Protein AF-A0AAE0GGN9-F1 (afdb_monomer_lite)

pLDDT: mean 76.8, std 18.9, range [31.5, 98.0]

Foldseek 3Di:
DQDVLLCVLQVVPDDPDDDDQVLRDDLVRLQVQFALNPDDPVSLVVQLVSQVVDDPVSFVRSCVSLLVSCQSSQQDQAPPDGSNSSSVSSVVCVVVPHDPRPQPQDDDDNDDPDDDRHGWDAAPQPPHRGTDDSVCRVPFFDADPLARPHGHNDPVSVVNSCVPPVVVVSVVRNVVVVVVVVVVVVVVVVVVVVPPPPPPPPPPDDDDDDDDDDDDDDDDDDDPPPPPDD

Secondary structure (DSSP, 8-state):
---HHHHHHHSTTS-S-S---TTTS-HHHHHTSPGGGG--HHHHHHHHHHHTTS-HHHHHHHHHHHHHHHHHTT---TT--SHHHHHHHHHHHHHTTS-----TT----S---S----SPPBP-STT---B--GGGTT-PPEEPSS-TT-EESSHHHHHHHIIIIIHHHHHHHHHHHHHHHHHHHHHHHHHHHTT-------------------PPPPPP---GGGGS--

Structure (mmCIF, N/CA/C/O backbone):
data_AF-A0AAE0GGN9-F1
#
_entry.id   AF-A0AAE0GGN9-F1
#
loop_
_atom_site.group_PDB
_atom_site.id
_atom_site.type_symbol
_atom_site.label_atom_id
_atom_site.label_alt_id
_atom_site.label_comp_id
_atom_site.label_asym_id
_atom_site.label_entity_id
_atom_site.label_seq_id
_atom_site.pdbx_PDB_ins_code
_atom_site.Cartn_x
_atom_site.Cartn_y
_atom_site.Cartn_z
_atom_site.occupancy
_atom_site.B_iso_or_equiv
_atom_site.auth_seq_id
_atom_site.auth_comp_id
_atom_site.auth_asym_id
_atom_site.auth_atom_id
_atom_site.pdbx_PDB_model_num
ATOM 1 N N . MET A 1 1 ? -15.990 18.099 11.197 1.00 55.03 1 MET A N 1
ATOM 2 C CA . MET A 1 1 ? -14.526 18.319 11.233 1.00 55.03 1 MET A CA 1
ATOM 3 C C . MET A 1 1 ? -13.872 16.972 11.000 1.00 55.03 1 MET A C 1
ATOM 5 O O . MET A 1 1 ? -14.388 16.001 11.531 1.00 55.03 1 MET A O 1
ATOM 9 N N . ILE A 1 2 ? -12.834 16.888 10.162 1.00 64.00 2 ILE A N 1
ATOM 10 C CA . ILE A 1 2 ? -12.078 15.635 10.024 1.00 64.00 2 ILE A CA 1
ATOM 11 C C . ILE A 1 2 ? -11.264 15.487 11.307 1.00 64.00 2 ILE A C 1
ATOM 13 O O . ILE A 1 2 ? -10.591 16.439 11.698 1.00 64.00 2 ILE A O 1
ATOM 17 N N . ASP A 1 3 ? -11.394 14.340 11.964 1.00 75.06 3 ASP A N 1
ATOM 18 C CA . ASP A 1 3 ? -10.674 14.013 13.190 1.00 75.06 3 ASP A CA 1
ATOM 19 C C . ASP A 1 3 ? -9.156 14.170 12.983 1.00 75.06 3 ASP A C 1
ATOM 21 O O . ASP A 1 3 ? -8.617 13.778 11.941 1.00 75.06 3 ASP A O 1
ATOM 25 N N . GLU A 1 4 ? -8.463 14.780 13.945 1.00 75.25 4 GLU A N 1
ATOM 26 C CA . GLU A 1 4 ? -7.021 15.023 13.868 1.00 75.25 4 GLU A CA 1
ATOM 27 C C . GLU A 1 4 ? -6.230 13.713 13.725 1.00 75.25 4 GLU A C 1
ATOM 29 O O . GLU A 1 4 ? -5.221 13.671 13.021 1.00 75.25 4 GLU A O 1
ATOM 34 N N . THR A 1 5 ? -6.731 12.612 14.281 1.00 70.31 5 THR A N 1
ATOM 35 C CA . THR A 1 5 ? -6.153 11.271 14.154 1.00 70.31 5 THR A CA 1
ATOM 36 C C . THR A 1 5 ? -6.307 10.725 12.734 1.00 70.31 5 THR A C 1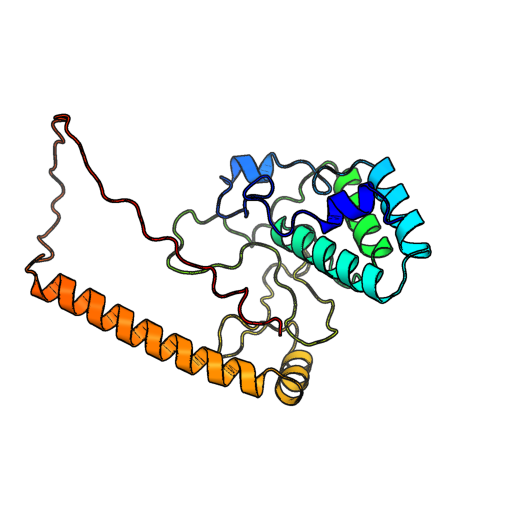
ATOM 38 O O . THR A 1 5 ? -5.351 10.200 12.159 1.00 70.31 5 THR A O 1
ATOM 41 N N . LEU A 1 6 ? -7.456 10.938 12.085 1.00 72.19 6 LEU A N 1
ATOM 42 C CA . LEU A 1 6 ? -7.620 10.606 10.663 1.00 72.19 6 LEU A CA 1
ATOM 43 C C . LEU A 1 6 ? -6.727 11.467 9.770 1.00 72.19 6 LEU A C 1
ATOM 45 O O . LEU A 1 6 ? -6.206 10.990 8.763 1.00 72.19 6 LEU A O 1
ATOM 49 N N . LEU A 1 7 ? -6.520 12.726 10.148 1.00 68.50 7 LEU A N 1
ATOM 50 C CA . LEU A 1 7 ? -5.582 13.622 9.484 1.00 68.50 7 LEU A CA 1
ATOM 51 C C . LEU A 1 7 ? -4.135 13.157 9.678 1.00 68.50 7 LEU A C 1
ATOM 53 O O . LEU A 1 7 ? -3.390 13.216 8.713 1.00 68.50 7 LEU A O 1
ATOM 57 N N . LYS A 1 8 ? -3.734 12.626 10.839 1.00 71.38 8 LYS A N 1
ATOM 58 C CA . LYS A 1 8 ? -2.410 11.994 11.020 1.00 71.38 8 LYS A CA 1
ATOM 59 C C . LYS A 1 8 ? -2.225 10.785 10.099 1.00 71.38 8 LYS A C 1
ATOM 61 O O . LYS A 1 8 ? -1.154 10.596 9.531 1.00 71.38 8 LYS A O 1
ATOM 66 N N . VAL A 1 9 ? -3.281 9.996 9.893 1.00 70.12 9 VAL A N 1
ATOM 67 C CA . VAL A 1 9 ? -3.257 8.858 8.961 1.00 70.12 9 VAL A CA 1
ATOM 68 C C . VAL A 1 9 ? -3.214 9.315 7.494 1.00 70.12 9 VAL A C 1
ATOM 70 O O . VAL A 1 9 ? -2.545 8.675 6.684 1.00 70.12 9 VAL A O 1
ATOM 73 N N . ALA A 1 10 ? -3.902 10.410 7.151 1.00 64.62 10 ALA A N 1
ATOM 74 C CA . ALA A 1 10 ? -4.105 10.858 5.770 1.00 64.62 10 ALA A CA 1
ATOM 75 C C . ALA A 1 10 ? -3.131 11.946 5.267 1.00 64.62 10 ALA A C 1
ATOM 77 O O . ALA A 1 10 ? -2.886 12.009 4.069 1.00 64.62 10 ALA A O 1
ATOM 78 N N . LYS A 1 11 ? -2.589 12.818 6.130 1.00 63.25 11 LYS A N 1
ATOM 79 C CA . LYS A 1 11 ? -1.807 14.016 5.741 1.00 63.25 11 LYS A CA 1
ATOM 80 C C . LYS A 1 11 ? -0.316 13.788 5.520 1.00 63.25 11 LYS A C 1
ATOM 82 O O . LYS A 1 11 ? 0.351 14.711 5.062 1.00 63.25 11 LYS A O 1
ATOM 87 N N . GLU A 1 12 ? 0.219 12.595 5.753 1.00 56.53 12 GLU A N 1
ATOM 88 C CA . GLU A 1 12 ? 1.607 12.278 5.370 1.00 56.53 12 GLU A CA 1
ATOM 89 C C . GLU A 1 12 ? 1.802 12.162 3.839 1.00 56.53 12 GLU A C 1
ATOM 91 O O . GLU A 1 12 ? 2.773 11.575 3.373 1.00 56.53 12 GLU A O 1
ATOM 96 N N . GLU A 1 13 ? 0.898 12.715 3.021 1.00 51.16 13 GLU A N 1
ATOM 97 C CA . GLU A 1 13 ? 1.042 12.704 1.565 1.00 51.16 13 GLU A CA 1
ATOM 98 C C . GLU A 1 13 ? 2.205 13.573 1.053 1.00 51.16 13 GLU A C 1
ATOM 100 O O . GLU A 1 13 ? 2.714 13.261 -0.018 1.00 51.16 13 GLU A O 1
ATOM 105 N N . HIS A 1 14 ? 2.675 14.615 1.764 1.00 43.50 14 HIS A N 1
ATOM 106 C CA . HIS A 1 14 ? 3.549 15.624 1.127 1.00 43.50 14 HIS A CA 1
ATOM 107 C C . HIS A 1 14 ? 4.565 16.384 2.010 1.00 43.50 14 HIS A C 1
ATOM 109 O O . HIS A 1 14 ? 4.867 17.540 1.723 1.00 43.50 14 HIS A O 1
ATOM 115 N N . ALA A 1 15 ? 5.155 15.779 3.040 1.00 36.47 15 ALA A N 1
ATOM 116 C CA . ALA A 1 15 ? 6.325 16.382 3.694 1.00 36.47 15 ALA A CA 1
ATOM 117 C C . ALA A 1 15 ? 7.452 15.356 3.774 1.00 36.47 15 ALA A C 1
ATOM 119 O O . ALA A 1 15 ? 7.207 14.214 4.139 1.00 36.47 15 ALA A O 1
ATOM 120 N N . ASP A 1 16 ? 8.658 15.769 3.402 1.00 41.28 16 ASP A N 1
ATOM 121 C CA . ASP A 1 16 ? 9.887 14.990 3.214 1.00 41.28 16 ASP A CA 1
ATOM 122 C C . ASP A 1 16 ? 10.410 14.209 4.448 1.00 41.28 16 ASP A C 1
ATOM 124 O O . ASP A 1 16 ? 11.612 13.972 4.550 1.00 41.28 16 ASP A O 1
ATOM 128 N N . ASP A 1 17 ? 9.575 13.778 5.400 1.00 43.16 17 ASP A N 1
ATOM 129 C CA . ASP A 1 17 ? 10.065 13.087 6.591 1.00 43.16 17 ASP A CA 1
ATOM 130 C C . ASP A 1 17 ? 9.073 12.099 7.247 1.00 43.16 17 ASP A C 1
ATOM 132 O O . ASP A 1 17 ? 7.877 12.344 7.383 1.00 43.16 17 ASP A O 1
ATOM 136 N N . VAL A 1 18 ? 9.664 11.003 7.742 1.00 44.41 18 VAL A N 1
ATOM 137 C CA . VAL A 1 18 ? 9.210 10.034 8.772 1.00 44.41 18 VAL A CA 1
ATOM 138 C C . VAL A 1 18 ? 8.678 8.650 8.363 1.00 44.41 18 VAL A C 1
ATOM 140 O O . VAL A 1 18 ? 8.806 7.735 9.172 1.00 44.41 18 VAL A O 1
ATOM 143 N N . LEU A 1 19 ? 8.289 8.359 7.119 1.00 48.31 19 LEU A N 1
ATOM 144 C CA . LEU A 1 19 ? 8.275 6.954 6.657 1.00 48.31 19 LEU A CA 1
ATOM 145 C C . LEU A 1 19 ? 9.162 6.764 5.446 1.00 48.31 19 LEU A C 1
ATOM 147 O O . LEU A 1 19 ? 8.709 6.511 4.329 1.00 48.31 19 LEU A O 1
ATOM 151 N N . ARG A 1 20 ? 10.464 6.837 5.733 1.00 58.03 20 ARG A N 1
ATOM 152 C CA . ARG A 1 20 ? 11.502 6.304 4.862 1.00 58.03 20 ARG A CA 1
ATOM 153 C C . ARG A 1 20 ? 11.055 4.938 4.357 1.00 58.03 20 ARG A C 1
ATOM 155 O O . ARG A 1 20 ? 10.719 4.045 5.142 1.00 58.03 20 ARG A O 1
ATOM 162 N N . THR A 1 21 ? 11.027 4.787 3.042 1.00 57.97 21 THR A N 1
ATOM 163 C CA . THR A 1 21 ? 10.799 3.487 2.420 1.00 57.9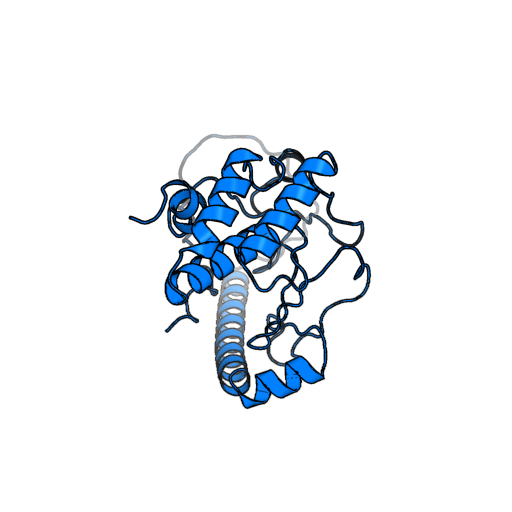7 21 THR A CA 1
ATOM 164 C C . THR A 1 21 ? 11.808 2.489 3.005 1.00 57.97 21 THR A C 1
ATOM 166 O O . THR A 1 21 ? 12.924 2.878 3.359 1.00 57.97 21 THR A O 1
ATOM 169 N N . PRO A 1 22 ? 11.498 1.187 3.104 1.00 60.22 22 PRO A N 1
ATOM 170 C CA . PRO A 1 22 ? 12.499 0.216 3.558 1.00 60.22 22 PRO A CA 1
ATOM 171 C C . PRO A 1 22 ? 13.773 0.136 2.677 1.00 60.22 22 PRO A C 1
ATOM 173 O O . PRO A 1 22 ? 14.678 -0.627 2.993 1.00 60.22 22 PRO A O 1
ATOM 176 N N . GLU A 1 23 ? 13.837 0.894 1.573 1.00 56.78 23 GLU A N 1
ATOM 177 C CA . GLU A 1 23 ? 15.015 1.187 0.734 1.00 56.78 23 GLU A CA 1
ATOM 178 C C . GLU A 1 23 ? 15.956 2.202 1.409 1.00 56.78 23 GLU A C 1
ATOM 180 O O . GLU A 1 23 ? 17.177 2.063 1.353 1.00 56.78 23 GLU A O 1
ATOM 185 N N . GLU A 1 24 ? 15.374 3.232 2.023 1.00 62.78 24 GLU A N 1
ATOM 186 C CA . GLU A 1 24 ? 16.049 4.337 2.713 1.00 62.78 24 GLU A CA 1
ATOM 187 C C . GLU A 1 24 ? 16.369 3.988 4.170 1.00 62.78 24 GLU A C 1
ATOM 189 O O . GLU A 1 24 ? 17.273 4.566 4.780 1.00 62.78 24 GLU A O 1
ATOM 194 N N . LEU A 1 25 ? 15.626 3.036 4.739 1.00 67.56 25 LEU A N 1
ATOM 195 C CA . LEU A 1 25 ? 15.940 2.441 6.028 1.00 67.56 25 LEU A CA 1
ATOM 196 C C . LEU A 1 25 ? 16.983 1.344 5.848 1.00 67.56 25 LEU A C 1
ATOM 198 O O . LEU A 1 25 ? 16.861 0.456 5.003 1.00 67.56 25 LEU A O 1
ATOM 202 N N . THR A 1 26 ? 17.995 1.348 6.711 1.00 74.69 26 THR A N 1
ATOM 203 C CA . THR A 1 26 ? 18.799 0.141 6.880 1.00 74.69 26 THR A CA 1
ATOM 204 C C . THR A 1 26 ? 17.894 -0.989 7.377 1.00 74.69 26 THR A C 1
ATOM 206 O O . THR A 1 26 ? 16.854 -0.744 7.995 1.00 74.69 26 THR A O 1
ATOM 209 N N . LYS A 1 27 ? 18.277 -2.247 7.129 1.00 78.19 27 LYS A N 1
ATOM 210 C CA . LYS A 1 27 ? 17.541 -3.410 7.650 1.00 78.19 27 LYS A CA 1
ATOM 211 C C . LYS A 1 27 ? 17.299 -3.267 9.156 1.00 78.19 27 LYS A C 1
ATOM 213 O O . LYS A 1 27 ? 16.217 -3.578 9.633 1.00 78.19 27 LYS A O 1
ATOM 218 N N . GLU A 1 28 ? 18.294 -2.769 9.881 1.00 80.12 28 GLU A N 1
ATOM 219 C CA . GLU A 1 28 ? 18.239 -2.530 11.320 1.00 80.12 28 GLU A CA 1
ATOM 220 C C . GLU A 1 28 ? 17.183 -1.475 11.671 1.00 80.12 28 GLU A C 1
ATOM 222 O O . GLU A 1 28 ? 16.349 -1.723 12.534 1.00 80.12 28 GLU A O 1
ATOM 227 N N . ALA A 1 29 ? 17.157 -0.344 10.960 1.00 80.00 29 ALA A N 1
ATOM 228 C CA . ALA A 1 29 ? 16.165 0.706 11.179 1.00 80.00 29 ALA A CA 1
ATOM 229 C C . ALA A 1 29 ? 14.740 0.242 10.833 1.00 80.00 29 ALA A C 1
ATOM 231 O O . ALA A 1 29 ? 13.794 0.586 11.534 1.00 80.00 29 ALA A O 1
ATOM 232 N N . PHE A 1 30 ? 14.581 -0.588 9.798 1.00 81.19 30 PHE A N 1
ATOM 233 C CA . PHE A 1 30 ? 13.290 -1.199 9.488 1.00 81.19 30 PHE A CA 1
ATOM 234 C C . PHE A 1 30 ? 12.838 -2.164 10.586 1.00 81.19 30 PHE A C 1
ATOM 236 O O . PHE A 1 30 ? 11.680 -2.136 10.979 1.00 81.19 30 PHE A O 1
ATOM 243 N N . LEU A 1 31 ? 13.731 -3.021 11.084 1.00 80.56 31 LEU A N 1
ATOM 244 C CA . LEU A 1 31 ? 13.403 -3.957 12.163 1.00 80.56 31 LEU A CA 1
ATOM 245 C C . LEU A 1 31 ? 13.113 -3.238 13.487 1.00 80.56 31 LEU A C 1
ATOM 247 O O . LEU A 1 31 ? 12.340 -3.748 14.288 1.00 80.56 31 LEU A O 1
ATOM 251 N N . ALA A 1 32 ? 13.699 -2.058 13.694 1.00 83.56 32 ALA A N 1
ATOM 252 C CA . ALA A 1 32 ? 13.457 -1.200 14.849 1.00 83.56 32 ALA A CA 1
ATOM 253 C C . ALA A 1 32 ? 12.236 -0.273 14.693 1.00 83.56 32 ALA A C 1
ATOM 255 O O . ALA A 1 32 ? 11.963 0.519 15.596 1.00 83.56 32 ALA A O 1
ATOM 256 N N . ARG A 1 33 ? 11.508 -0.329 13.565 1.00 85.19 33 ARG A N 1
ATOM 257 C CA . ARG A 1 33 ? 10.319 0.510 13.366 1.00 85.19 33 ARG A CA 1
ATOM 258 C C . ARG A 1 33 ? 9.266 0.204 14.438 1.00 85.19 33 ARG A C 1
ATOM 260 O O . ARG A 1 33 ? 9.121 -0.960 14.825 1.00 85.19 33 ARG A O 1
ATOM 267 N N . PRO A 1 34 ? 8.468 1.196 14.862 1.00 87.12 34 PRO A N 1
ATOM 268 C CA . PRO A 1 34 ? 7.371 0.917 15.768 1.00 87.12 34 PRO A CA 1
ATOM 269 C C . PRO A 1 34 ? 6.333 -0.014 15.101 1.00 87.12 34 PRO A C 1
ATOM 271 O O . PRO A 1 34 ? 6.107 0.067 13.881 1.00 87.12 34 PRO A O 1
ATOM 274 N N . PRO A 1 35 ? 5.703 -0.919 15.872 1.00 89.50 35 PRO A N 1
ATOM 275 C CA . PRO A 1 35 ? 4.579 -1.718 15.388 1.00 89.50 35 PRO A CA 1
ATOM 276 C C . PRO A 1 35 ? 3.383 -0.824 15.057 1.00 89.50 35 PRO A C 1
ATOM 278 O O . PRO A 1 35 ? 3.306 0.313 15.522 1.00 89.50 35 PRO A O 1
ATOM 281 N N . ALA A 1 36 ? 2.451 -1.329 14.250 1.00 90.56 36 ALA A N 1
ATOM 282 C CA . ALA A 1 36 ? 1.206 -0.655 13.894 1.00 90.56 36 ALA A CA 1
ATOM 283 C C . ALA A 1 36 ? 1.413 0.767 13.347 1.00 90.56 36 ALA A C 1
ATOM 285 O O . ALA A 1 36 ? 0.606 1.658 13.590 1.00 90.56 36 ALA A O 1
ATOM 286 N N . LEU A 1 37 ? 2.511 0.994 12.613 1.00 89.06 37 LEU A N 1
ATOM 287 C CA . LEU A 1 37 ? 2.900 2.316 12.096 1.00 89.06 37 LEU A CA 1
ATOM 288 C C . LEU A 1 37 ? 3.138 3.376 13.193 1.00 89.06 37 LEU A C 1
ATOM 290 O O . LEU A 1 37 ? 3.120 4.566 12.898 1.00 89.06 37 LEU A O 1
ATOM 294 N N . GLY A 1 38 ? 3.364 2.959 14.442 1.00 89.19 38 GLY A N 1
ATOM 295 C CA . GLY A 1 38 ? 3.460 3.857 15.596 1.00 89.19 38 GLY A CA 1
ATOM 296 C C . GLY A 1 38 ? 2.118 4.275 16.192 1.00 89.19 38 GLY A C 1
ATOM 297 O O . GLY A 1 38 ? 2.114 5.104 17.095 1.00 89.19 38 GLY A O 1
ATOM 298 N N . LEU A 1 39 ? 1.003 3.710 15.719 1.00 90.38 39 LEU A N 1
ATOM 299 C CA . LEU A 1 39 ? -0.322 3.974 16.272 1.00 90.38 39 LEU A CA 1
ATOM 300 C C . LEU A 1 39 ? -0.539 3.196 17.571 1.00 90.38 39 LEU A C 1
ATOM 302 O O . LEU A 1 39 ? -0.190 2.017 17.690 1.00 90.38 39 LEU A O 1
ATOM 306 N N . THR A 1 40 ? -1.154 3.861 18.539 1.00 92.06 40 THR A N 1
ATOM 307 C CA . THR A 1 40 ? -1.576 3.262 19.804 1.00 92.06 40 THR A CA 1
ATOM 308 C C . THR A 1 40 ? -2.915 2.531 19.658 1.00 92.06 40 THR A C 1
ATOM 310 O O . THR A 1 40 ? -3.615 2.641 18.649 1.00 92.06 40 THR A O 1
ATOM 313 N N . LEU A 1 41 ? -3.299 1.766 20.687 1.00 93.19 41 LEU A N 1
ATOM 314 C CA . LEU A 1 41 ? -4.618 1.127 20.736 1.00 93.19 41 LEU A CA 1
ATOM 315 C C . LEU A 1 41 ? -5.761 2.154 20.722 1.00 93.19 41 LEU A C 1
ATOM 317 O O . LEU A 1 41 ? -6.804 1.896 20.122 1.00 93.19 41 LEU A O 1
ATOM 321 N N . GLU A 1 42 ? -5.547 3.303 21.363 1.00 92.81 42 GLU A N 1
ATOM 322 C CA . GLU A 1 42 ? -6.485 4.424 21.379 1.00 92.81 42 GLU A CA 1
ATOM 323 C C . GLU A 1 42 ? -6.651 5.004 19.971 1.00 92.81 42 GLU A C 1
ATOM 325 O O . GLU A 1 42 ? -7.768 4.997 19.458 1.00 92.81 42 GLU A O 1
ATOM 330 N N . ASP A 1 43 ? -5.546 5.308 19.276 1.00 91.00 43 ASP A N 1
ATOM 331 C CA . ASP A 1 43 ? -5.588 5.802 17.891 1.00 91.00 43 ASP A CA 1
ATOM 332 C C . ASP A 1 43 ? -6.363 4.849 16.964 1.00 91.00 43 ASP A C 1
ATOM 334 O O . ASP A 1 43 ? -7.13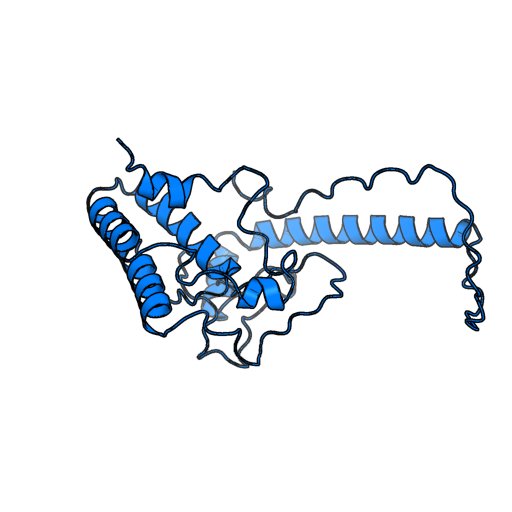0 5.273 16.100 1.00 91.00 43 ASP A O 1
ATOM 338 N N . MET A 1 44 ? -6.187 3.532 17.127 1.00 92.38 44 MET A N 1
ATOM 339 C CA . MET A 1 44 ? -6.913 2.543 16.323 1.00 92.38 44 MET A CA 1
ATOM 340 C C . MET A 1 44 ? -8.411 2.523 16.634 1.00 92.38 44 MET A C 1
ATOM 342 O O . MET A 1 44 ? -9.215 2.332 15.720 1.00 92.38 44 MET A O 1
ATOM 346 N N . ASN A 1 45 ? -8.805 2.712 17.893 1.00 92.69 45 ASN A N 1
ATOM 347 C CA . ASN A 1 45 ? -10.213 2.830 18.266 1.00 92.69 45 ASN A CA 1
ATOM 348 C C . ASN A 1 45 ? -10.833 4.111 17.705 1.00 92.69 45 ASN A C 1
ATOM 350 O O . ASN A 1 45 ? -11.937 4.045 17.162 1.00 92.69 45 ASN A O 1
ATOM 354 N N . ASP A 1 46 ? -10.099 5.220 17.730 1.00 90.38 46 ASP A N 1
ATOM 355 C CA . ASP A 1 46 ? -10.529 6.487 17.139 1.00 90.38 46 ASP A CA 1
ATOM 356 C C . ASP A 1 46 ? -10.706 6.356 15.627 1.00 90.38 46 ASP A C 1
ATOM 358 O O . ASP A 1 46 ? -11.737 6.745 15.080 1.00 90.38 46 ASP A O 1
ATOM 362 N N . VAL A 1 47 ? -9.762 5.704 14.938 1.00 90.00 47 VAL A N 1
ATOM 363 C CA . VAL A 1 47 ? -9.876 5.415 13.501 1.00 90.00 47 VAL A CA 1
ATOM 364 C C . VAL A 1 47 ? -11.117 4.568 13.202 1.00 90.00 47 VAL A C 1
ATOM 366 O O . VAL A 1 47 ? -11.824 4.857 12.235 1.00 90.00 47 VAL A O 1
ATOM 369 N N . ARG A 1 48 ? -11.425 3.546 14.015 1.00 92.62 48 ARG A N 1
ATOM 370 C CA . ARG A 1 48 ? -12.641 2.726 13.846 1.00 92.62 48 ARG A CA 1
ATOM 371 C C . ARG A 1 48 ? -13.912 3.544 14.055 1.00 92.62 48 ARG A C 1
ATOM 373 O O . ARG A 1 48 ? -14.833 3.446 13.243 1.00 92.62 48 ARG A O 1
ATOM 380 N N . ALA A 1 49 ? -13.962 4.324 15.133 1.00 92.19 49 ALA A N 1
ATOM 381 C CA . ALA A 1 49 ? -15.106 5.161 15.463 1.00 92.19 49 ALA A CA 1
ATOM 382 C C . ALA A 1 49 ? -15.352 6.186 14.351 1.00 92.19 49 ALA A C 1
ATOM 384 O O . ALA A 1 49 ? -16.455 6.265 13.808 1.00 92.19 49 ALA A O 1
ATOM 385 N N . ALA A 1 50 ? -14.302 6.886 13.927 1.00 90.12 50 ALA A N 1
ATOM 386 C CA . ALA A 1 50 ? -14.389 7.890 12.885 1.00 90.12 50 ALA A CA 1
ATOM 387 C C . ALA A 1 50 ? -14.773 7.278 11.529 1.00 90.12 50 ALA A C 1
ATOM 389 O O . ALA A 1 50 ? -15.638 7.831 10.849 1.00 90.12 50 ALA A O 1
ATOM 390 N N . ALA A 1 51 ? -14.234 6.105 11.169 1.00 90.62 51 ALA A N 1
ATOM 391 C CA . ALA A 1 51 ? -14.571 5.405 9.926 1.00 90.62 51 ALA A CA 1
ATOM 392 C C . ALA A 1 51 ? -16.079 5.168 9.760 1.00 90.62 51 ALA A C 1
ATOM 394 O O . ALA A 1 51 ? -16.600 5.346 8.665 1.00 90.62 51 ALA A O 1
ATOM 395 N N . SER A 1 52 ? -16.792 4.856 10.847 1.00 90.06 52 SER A N 1
ATOM 396 C CA . SER A 1 52 ? -18.247 4.639 10.812 1.00 90.06 52 SER A CA 1
ATOM 397 C C . SER A 1 52 ? -19.070 5.896 10.495 1.00 90.06 52 SER A C 1
ATOM 399 O O . SER A 1 52 ? -20.243 5.796 10.143 1.00 90.06 52 SER A O 1
ATOM 401 N N . THR A 1 53 ? -18.457 7.077 10.604 1.00 92.94 53 THR A N 1
ATOM 402 C CA . THR A 1 53 ? -19.109 8.385 10.425 1.00 92.94 53 THR A CA 1
ATOM 403 C C . THR A 1 53 ? -18.631 9.143 9.187 1.00 92.94 53 THR A C 1
ATOM 405 O O . THR A 1 53 ? -19.171 10.203 8.867 1.00 92.94 53 THR A O 1
ATOM 408 N N . LEU A 1 54 ? -17.610 8.633 8.491 1.00 90.44 54 LEU A N 1
ATOM 409 C CA . LEU A 1 54 ? -17.033 9.294 7.325 1.00 90.44 54 LEU A CA 1
ATOM 410 C C . LEU A 1 54 ? -17.967 9.226 6.116 1.00 90.44 54 LEU A C 1
ATOM 412 O O . LEU A 1 54 ? -18.613 8.215 5.852 1.00 90.44 54 LEU A O 1
ATOM 416 N N . GLU A 1 55 ? -17.972 10.291 5.311 1.00 92.19 55 GLU A N 1
ATOM 417 C CA . GLU A 1 55 ? -18.579 10.200 3.984 1.00 92.19 55 GLU A CA 1
ATOM 418 C C . GLU A 1 55 ? -17.778 9.216 3.108 1.00 92.19 55 GLU A C 1
ATOM 420 O O . GLU A 1 55 ? -16.541 9.214 3.173 1.00 92.19 55 GLU A O 1
ATOM 425 N N . PRO A 1 56 ? -18.433 8.472 2.194 1.00 92.81 56 PRO A N 1
ATOM 426 C CA . PRO A 1 56 ? -17.780 7.435 1.390 1.00 92.81 56 PRO A CA 1
ATOM 427 C C . PRO A 1 56 ? -16.532 7.901 0.625 1.00 92.81 56 PRO A C 1
ATOM 429 O O . PRO A 1 56 ? -15.557 7.164 0.494 1.00 92.81 56 PRO A O 1
ATOM 432 N N . ARG A 1 57 ? -16.525 9.151 0.137 1.00 90.25 57 ARG A N 1
ATOM 433 C CA . ARG A 1 57 ? -15.364 9.731 -0.563 1.00 90.25 57 ARG A CA 1
ATOM 434 C C . ARG A 1 57 ? -14.134 9.868 0.339 1.00 90.25 57 ARG A C 1
ATOM 436 O O . ARG A 1 57 ? -13.014 9.639 -0.112 1.00 90.25 57 ARG A O 1
ATOM 443 N N . PHE A 1 58 ? -14.335 10.241 1.602 1.00 89.12 58 PHE A N 1
ATOM 444 C CA . PHE A 1 58 ? -13.252 10.414 2.563 1.00 89.12 58 PHE A CA 1
ATOM 445 C C . PHE A 1 58 ? -12.794 9.062 3.090 1.00 89.12 58 PHE A C 1
ATOM 447 O O . PHE A 1 58 ? -11.591 8.835 3.178 1.00 89.12 58 PHE A O 1
ATOM 454 N N . GLU A 1 59 ? -13.729 8.145 3.347 1.00 91.38 59 GLU A N 1
ATOM 455 C CA . GLU A 1 59 ? -13.403 6.772 3.729 1.00 91.38 59 GLU A CA 1
ATOM 456 C C . GLU A 1 59 ? -12.526 6.095 2.667 1.00 91.38 59 GLU A C 1
ATOM 458 O O . GLU A 1 59 ? -11.480 5.542 3.000 1.00 91.38 59 GLU A O 1
ATOM 463 N N . ALA A 1 60 ? -12.878 6.208 1.381 1.00 91.25 60 ALA A N 1
ATOM 464 C CA . ALA A 1 60 ? -12.085 5.646 0.288 1.00 91.25 60 ALA A CA 1
ATOM 465 C C . ALA A 1 60 ? -10.662 6.229 0.226 1.00 91.25 60 ALA A C 1
ATOM 467 O O . ALA A 1 60 ? -9.701 5.495 -0.027 1.00 91.25 60 ALA A O 1
ATOM 468 N N . SER A 1 61 ? -10.515 7.534 0.478 1.00 89.12 61 SER A N 1
ATOM 469 C CA . SER A 1 61 ? -9.206 8.194 0.536 1.00 89.12 61 SER A CA 1
ATOM 470 C C . SER A 1 61 ? -8.373 7.678 1.714 1.00 89.12 61 SER A C 1
ATOM 472 O O . SER A 1 61 ? -7.259 7.190 1.511 1.00 89.12 61 SER A O 1
ATOM 474 N N . VAL A 1 62 ? -8.939 7.679 2.926 1.00 91.31 62 VAL A N 1
ATOM 475 C CA . VAL A 1 62 ? -8.288 7.165 4.145 1.00 91.31 62 VAL A CA 1
ATOM 476 C C . VAL A 1 62 ? -7.894 5.700 3.970 1.00 91.31 62 VAL A C 1
ATOM 478 O O . VAL A 1 62 ? -6.755 5.328 4.249 1.00 91.31 62 VAL A O 1
ATOM 481 N N . PHE A 1 63 ? -8.799 4.876 3.441 1.00 94.19 63 PHE A N 1
ATOM 482 C CA . PHE A 1 63 ? -8.543 3.474 3.138 1.00 94.19 63 PHE A CA 1
ATOM 483 C C . PHE A 1 63 ? -7.348 3.314 2.196 1.00 94.19 63 PHE A C 1
ATOM 485 O O . PHE A 1 63 ? -6.439 2.530 2.475 1.00 94.19 63 PHE A O 1
ATOM 492 N N . ARG A 1 64 ? -7.316 4.068 1.089 1.00 91.81 64 ARG A N 1
ATOM 493 C CA . ARG A 1 64 ? -6.225 4.007 0.110 1.00 91.81 64 ARG A CA 1
ATOM 494 C C . ARG A 1 64 ? -4.889 4.376 0.751 1.00 91.81 64 ARG A C 1
ATOM 496 O O . ARG A 1 64 ? -3.927 3.634 0.557 1.00 91.81 64 ARG A O 1
ATOM 503 N N . GLN A 1 65 ? -4.836 5.464 1.519 1.00 90.19 65 GLN A N 1
ATOM 504 C CA . GLN A 1 65 ? -3.604 5.914 2.173 1.00 90.19 65 GLN A CA 1
ATOM 505 C C . GLN A 1 65 ? -3.111 4.916 3.214 1.00 90.19 65 GLN A C 1
ATOM 507 O O . GLN A 1 65 ? -1.969 4.458 3.143 1.00 90.19 65 GLN A O 1
ATOM 512 N N . LEU A 1 66 ? -3.990 4.505 4.129 1.00 92.81 66 LEU A N 1
ATOM 513 C CA . LEU A 1 66 ? -3.650 3.562 5.187 1.00 92.81 66 LEU A CA 1
ATOM 514 C C . LEU A 1 66 ? -3.171 2.232 4.603 1.00 92.81 66 LEU A C 1
ATOM 516 O O . LEU A 1 66 ? -2.124 1.718 4.995 1.00 92.81 66 LEU A O 1
ATOM 520 N N . ARG A 1 67 ? -3.875 1.713 3.591 1.00 93.62 67 ARG A N 1
ATOM 521 C CA . ARG A 1 67 ? -3.483 0.487 2.894 1.00 93.62 67 ARG A CA 1
ATOM 522 C C . ARG A 1 67 ? -2.119 0.627 2.223 1.00 93.62 67 ARG A C 1
ATOM 524 O O . ARG A 1 67 ? -1.293 -0.274 2.338 1.00 93.62 67 ARG A O 1
ATOM 531 N N . LEU A 1 68 ? -1.857 1.728 1.517 1.00 88.88 68 LEU A N 1
ATOM 532 C CA . LEU A 1 68 ? -0.555 1.963 0.881 1.00 88.88 68 LEU A CA 1
ATOM 533 C C . LEU A 1 68 ? 0.574 2.031 1.912 1.00 88.88 68 LEU A C 1
ATOM 535 O O . LEU A 1 68 ? 1.626 1.423 1.703 1.00 88.88 68 LEU A O 1
ATOM 539 N N . ARG A 1 69 ? 0.341 2.717 3.032 1.00 89.12 69 ARG A N 1
ATOM 540 C CA . ARG A 1 69 ? 1.289 2.841 4.143 1.00 89.12 69 ARG A CA 1
ATOM 541 C C . ARG A 1 69 ? 1.600 1.479 4.762 1.00 89.12 69 ARG A C 1
ATOM 543 O O . ARG A 1 69 ? 2.769 1.120 4.886 1.00 89.12 69 ARG A O 1
ATOM 550 N N . MET A 1 70 ? 0.575 0.673 5.037 1.00 91.62 70 MET A N 1
ATOM 551 C CA . MET A 1 70 ? 0.732 -0.703 5.517 1.00 91.62 70 MET A CA 1
ATOM 552 C C . MET A 1 70 ? 1.574 -1.554 4.563 1.00 91.62 70 MET A C 1
ATOM 554 O O . MET A 1 70 ? 2.554 -2.163 4.986 1.00 91.62 70 MET A O 1
ATOM 558 N N . LEU A 1 71 ? 1.258 -1.545 3.264 1.00 88.94 71 LEU A N 1
ATOM 559 C CA . LEU A 1 71 ? 2.001 -2.319 2.266 1.00 88.94 71 LEU A CA 1
ATOM 560 C C . LEU A 1 71 ? 3.474 -1.906 2.191 1.00 88.94 71 LEU A C 1
ATOM 562 O O . LEU A 1 71 ? 4.344 -2.778 2.157 1.00 88.94 71 LEU A O 1
ATOM 566 N N . ARG A 1 72 ? 3.764 -0.597 2.208 1.00 85.19 72 ARG A N 1
ATOM 567 C CA . ARG A 1 72 ? 5.135 -0.053 2.220 1.00 85.19 72 ARG A CA 1
ATOM 568 C C . ARG A 1 72 ? 5.914 -0.497 3.457 1.00 85.19 72 ARG A C 1
ATOM 570 O O . ARG A 1 72 ? 7.077 -0.868 3.330 1.00 85.19 72 ARG A O 1
ATOM 577 N N . MET A 1 73 ? 5.261 -0.539 4.619 1.00 85.75 73 MET A N 1
ATOM 578 C CA . MET A 1 73 ? 5.858 -0.991 5.884 1.00 85.75 73 MET A CA 1
ATOM 579 C C . MET A 1 73 ? 5.799 -2.512 6.091 1.00 85.75 73 MET A C 1
ATOM 581 O O . MET A 1 73 ? 6.132 -3.018 7.164 1.00 85.75 73 MET A O 1
ATOM 585 N N . MET A 1 74 ? 5.424 -3.250 5.046 1.00 87.19 74 MET A N 1
ATOM 586 C CA . MET A 1 74 ? 5.299 -4.706 5.026 1.00 87.19 74 MET A CA 1
ATOM 587 C C . MET A 1 74 ? 4.307 -5.288 6.037 1.00 87.19 74 MET A C 1
ATOM 589 O O . MET A 1 74 ? 4.496 -6.397 6.528 1.00 87.19 74 MET A O 1
ATOM 593 N N . ILE A 1 75 ? 3.245 -4.551 6.336 1.00 89.62 75 ILE A N 1
ATOM 594 C CA . ILE A 1 75 ? 2.168 -4.988 7.220 1.00 89.62 75 ILE A CA 1
ATOM 595 C C . ILE A 1 75 ? 1.103 -5.686 6.359 1.00 89.62 75 ILE A C 1
ATOM 597 O O . ILE A 1 75 ? 0.520 -5.039 5.480 1.00 89.62 75 ILE A O 1
ATOM 601 N N . PRO A 1 76 ? 0.833 -6.990 6.564 1.00 90.62 76 PRO A N 1
ATOM 602 C CA . PRO A 1 76 ? -0.141 -7.721 5.762 1.00 90.62 76 PRO A CA 1
ATOM 603 C C . PRO A 1 76 ? -1.557 -7.159 5.928 1.00 90.62 76 PRO A C 1
ATOM 605 O O . PRO A 1 76 ? -2.123 -7.151 7.019 1.00 90.62 76 PRO A O 1
ATOM 608 N N . CYS A 1 77 ? -2.154 -6.726 4.820 1.00 93.88 77 CYS A N 1
ATOM 609 C CA . CYS A 1 77 ? -3.510 -6.171 4.779 1.00 93.88 77 CYS A CA 1
ATOM 610 C C . CYS A 1 77 ? -4.390 -6.884 3.741 1.00 93.88 77 CYS A C 1
ATOM 612 O O . CYS A 1 77 ? -5.266 -6.278 3.118 1.00 93.88 77 CYS A O 1
ATOM 614 N N . ASP A 1 78 ? -4.104 -8.159 3.486 1.00 94.25 78 ASP A N 1
ATOM 615 C CA . ASP A 1 78 ? -4.785 -8.913 2.447 1.00 94.25 78 ASP A CA 1
ATOM 616 C C . ASP A 1 78 ? -6.299 -9.017 2.692 1.00 94.25 78 ASP A C 1
ATOM 618 O O . ASP A 1 78 ? -6.751 -9.286 3.810 1.00 94.25 78 ASP A O 1
ATOM 622 N N . GLY A 1 79 ? -7.071 -8.772 1.628 1.00 95.25 79 GLY A N 1
ATOM 623 C CA . GLY A 1 79 ? -8.528 -8.895 1.630 1.00 95.25 79 GLY A CA 1
ATOM 624 C C . GLY A 1 79 ? -9.267 -7.807 2.413 1.00 95.25 79 GLY A C 1
ATOM 625 O O . GLY A 1 79 ? -10.491 -7.758 2.341 1.00 95.25 79 GLY A O 1
ATOM 626 N N . ALA A 1 80 ? -8.557 -6.918 3.115 1.00 96.94 80 ALA A N 1
ATOM 627 C CA . ALA A 1 80 ? -9.173 -5.802 3.819 1.00 96.94 80 ALA A CA 1
ATOM 628 C C . ALA A 1 80 ? -9.851 -4.855 2.819 1.00 96.94 80 ALA A C 1
ATOM 630 O O . ALA A 1 80 ? -9.244 -4.438 1.832 1.00 96.94 80 ALA A O 1
ATOM 631 N N . SER A 1 81 ? -11.112 -4.542 3.095 1.00 96.75 81 SER A N 1
ATOM 632 C CA . SER A 1 81 ? -12.043 -3.794 2.244 1.00 96.75 81 SER A CA 1
ATOM 633 C C . SER A 1 81 ? -12.562 -2.510 2.880 1.00 96.75 81 SER A C 1
ATOM 635 O O . SER A 1 81 ? -13.111 -1.674 2.172 1.00 96.75 81 SER A O 1
ATOM 637 N N . THR A 1 82 ? -12.359 -2.338 4.188 1.00 96.69 82 THR A N 1
ATOM 638 C CA . THR A 1 82 ? -12.799 -1.163 4.950 1.00 96.69 82 THR A CA 1
ATOM 639 C C . THR A 1 82 ? -11.673 -0.626 5.828 1.00 96.69 82 THR A C 1
ATOM 641 O O . THR A 1 82 ? -10.705 -1.336 6.123 1.00 96.69 82 THR A O 1
ATOM 644 N N . VAL A 1 83 ? -11.796 0.629 6.271 1.00 96.12 83 VAL A N 1
ATOM 645 C CA . VAL A 1 83 ? -10.830 1.255 7.195 1.00 96.12 83 VAL A CA 1
ATOM 646 C C . VAL A 1 83 ? -10.777 0.496 8.525 1.00 96.12 83 VAL A C 1
ATOM 648 O O . VAL A 1 83 ? -9.690 0.226 9.032 1.00 96.12 83 VAL A O 1
ATOM 651 N N . THR A 1 84 ? -11.928 0.056 9.041 1.00 96.38 84 THR A N 1
ATOM 652 C CA . THR A 1 84 ? -12.027 -0.775 10.252 1.00 96.38 84 THR A CA 1
ATOM 653 C C . THR A 1 84 ? -11.216 -2.063 10.124 1.00 96.38 84 THR A C 1
ATOM 655 O O . THR A 1 84 ? -10.425 -2.376 11.008 1.00 96.38 84 THR A O 1
ATOM 658 N N . GLN A 1 85 ? -11.323 -2.769 8.991 1.00 96.75 85 GLN A N 1
ATOM 659 C CA . GLN A 1 85 ? -10.553 -3.995 8.760 1.00 96.75 85 GLN A CA 1
ATOM 660 C C . GLN A 1 85 ? -9.042 -3.734 8.703 1.00 96.75 85 GLN A C 1
ATOM 662 O O . GLN A 1 85 ? -8.264 -4.572 9.153 1.00 96.75 85 GLN A O 1
ATOM 667 N N . LEU A 1 86 ? -8.601 -2.589 8.170 1.00 96.19 86 LEU A N 1
ATOM 668 C CA . LEU A 1 86 ? -7.185 -2.201 8.212 1.00 96.19 86 LEU A CA 1
ATOM 669 C C . LEU A 1 86 ? -6.721 -1.916 9.648 1.00 96.19 86 LEU A C 1
ATOM 671 O O . LEU A 1 86 ? -5.654 -2.388 10.041 1.00 96.19 86 LEU A O 1
ATOM 675 N N . ALA A 1 87 ? -7.533 -1.217 10.446 1.00 95.44 87 ALA A N 1
ATOM 676 C CA . ALA A 1 87 ? -7.254 -0.975 11.863 1.00 95.44 87 ALA A CA 1
ATOM 677 C C . ALA A 1 87 ? -7.169 -2.285 12.665 1.00 95.44 87 ALA A C 1
ATOM 679 O O . ALA A 1 87 ? -6.292 -2.442 13.510 1.00 95.44 87 ALA A O 1
ATOM 680 N N . ASP A 1 88 ? -8.009 -3.274 12.356 1.00 94.94 88 ASP A N 1
ATOM 681 C CA . ASP A 1 88 ? -7.948 -4.596 12.989 1.00 94.94 88 ASP A CA 1
ATOM 682 C C . ASP A 1 88 ? -6.648 -5.339 12.666 1.00 94.94 88 ASP A C 1
ATOM 684 O O . ASP A 1 88 ? -6.069 -5.983 13.542 1.00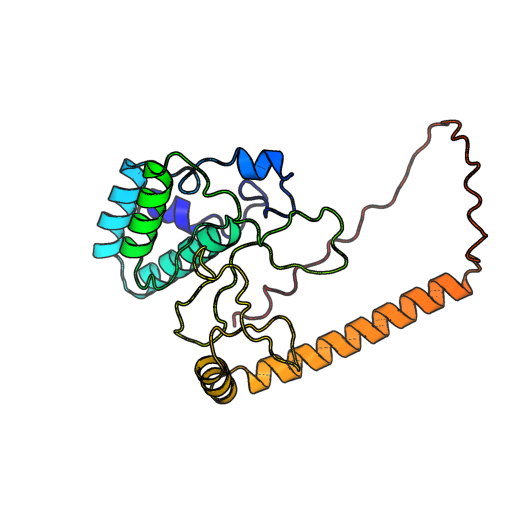 94.94 88 ASP A O 1
ATOM 688 N N . ARG A 1 89 ? -6.141 -5.215 11.432 1.00 93.88 89 ARG A N 1
ATOM 689 C CA . ARG A 1 89 ? -4.840 -5.782 11.041 1.00 93.88 89 ARG A CA 1
ATOM 690 C C . ARG A 1 89 ? -3.674 -5.101 11.754 1.00 93.88 89 ARG A C 1
ATOM 692 O O . ARG A 1 89 ? -2.753 -5.795 12.175 1.00 93.88 89 ARG A O 1
ATOM 699 N N . LEU A 1 90 ? -3.722 -3.781 11.919 1.00 93.50 90 LEU A N 1
ATOM 700 C CA . LEU A 1 90 ? -2.726 -3.032 12.695 1.00 93.50 90 LEU A CA 1
ATOM 701 C C . LEU A 1 90 ? -2.753 -3.435 14.171 1.00 93.50 90 LEU A C 1
ATOM 703 O O . LEU A 1 90 ? -1.706 -3.677 14.764 1.00 93.50 90 LEU A O 1
ATOM 707 N N . ASN A 1 91 ? -3.945 -3.610 14.738 1.00 93.44 91 ASN A N 1
ATOM 708 C CA . ASN A 1 91 ? -4.093 -4.068 16.114 1.00 93.44 91 ASN A CA 1
ATOM 709 C C . ASN A 1 91 ? -3.540 -5.485 16.299 1.00 93.44 91 ASN A C 1
ATOM 711 O O . ASN A 1 91 ? -2.870 -5.769 17.287 1.00 93.44 91 ASN A O 1
ATOM 715 N N . ALA A 1 92 ? -3.768 -6.370 15.325 1.00 91.44 92 ALA A N 1
ATOM 716 C CA . ALA A 1 92 ? -3.171 -7.699 15.330 1.00 91.44 92 ALA A CA 1
ATOM 717 C C . ALA A 1 92 ? -1.633 -7.643 15.275 1.00 91.44 92 ALA A C 1
ATOM 719 O O . ALA A 1 92 ? -0.984 -8.382 16.009 1.00 91.44 92 ALA A O 1
ATOM 720 N N . GLU A 1 93 ? -1.040 -6.756 14.464 1.00 90.69 93 GLU A N 1
ATOM 721 C CA . GLU A 1 93 ? 0.419 -6.544 14.449 1.00 90.69 93 GLU A CA 1
ATOM 722 C C . GLU A 1 93 ? 0.934 -6.061 15.815 1.00 90.69 93 GLU A C 1
ATOM 724 O O . GLU A 1 93 ? 1.956 -6.553 16.294 1.00 90.69 93 GLU A O 1
ATOM 729 N N . LEU A 1 94 ? 0.215 -5.136 16.462 1.00 91.31 94 LEU A N 1
ATOM 730 C CA . LEU A 1 94 ? 0.568 -4.628 17.789 1.00 91.31 94 LEU A CA 1
ATOM 731 C C . LEU A 1 94 ? 0.561 -5.745 18.847 1.00 91.31 94 LEU A C 1
ATOM 733 O O . LEU A 1 94 ? 1.496 -5.850 19.640 1.00 91.31 94 LEU A O 1
ATOM 737 N N . VAL A 1 95 ? -0.469 -6.600 18.838 1.00 89.44 95 VAL A N 1
ATOM 738 C CA . VAL A 1 95 ? -0.639 -7.704 19.802 1.00 89.44 95 VAL A CA 1
ATOM 739 C C . VAL A 1 95 ? 0.375 -8.827 19.588 1.00 89.44 95 VAL A C 1
ATOM 741 O O . VAL A 1 95 ? 0.852 -9.404 20.562 1.00 89.44 95 VAL A O 1
ATOM 744 N N . LEU A 1 96 ? 0.753 -9.128 18.341 1.00 82.88 96 LEU A N 1
ATOM 745 C CA . LEU A 1 96 ? 1.724 -10.183 18.007 1.00 82.88 96 LEU A CA 1
ATOM 746 C C . LEU A 1 96 ? 3.187 -9.830 18.378 1.00 82.88 96 LEU A C 1
ATOM 748 O O . LEU A 1 96 ? 4.115 -10.498 17.930 1.00 82.88 96 LEU A O 1
ATOM 752 N N . ALA A 1 97 ? 3.381 -8.837 19.256 1.00 64.12 97 ALA A N 1
ATOM 753 C CA . ALA A 1 97 ? 4.643 -8.416 19.868 1.00 64.12 97 ALA A CA 1
ATOM 754 C C . ALA A 1 97 ? 5.684 -7.800 18.915 1.00 64.12 97 ALA A C 1
ATOM 756 O O . ALA A 1 97 ? 6.875 -7.778 19.229 1.00 64.12 97 ALA A O 1
ATOM 757 N N . GLY A 1 98 ? 5.250 -7.230 17.789 1.00 63.88 98 GLY A N 1
ATOM 758 C CA . GLY A 1 98 ? 6.108 -6.406 16.941 1.00 63.88 98 GLY A CA 1
ATOM 759 C C . GLY A 1 98 ? 6.152 -6.834 15.482 1.00 63.88 98 GLY A C 1
ATOM 760 O O . GLY A 1 98 ? 5.474 -7.768 15.061 1.00 63.88 98 GLY A O 1
ATOM 761 N N . VAL A 1 99 ? 6.960 -6.093 14.713 1.00 60.88 99 VAL A N 1
ATOM 762 C CA . VAL A 1 99 ? 7.176 -6.238 13.267 1.00 60.88 99 VAL A CA 1
ATOM 763 C C . VAL A 1 99 ? 7.213 -7.718 12.904 1.00 60.88 99 VAL A C 1
ATOM 765 O O . VAL A 1 99 ? 8.174 -8.407 13.251 1.00 60.88 99 VAL A O 1
ATOM 768 N N . THR A 1 100 ? 6.202 -8.214 12.180 1.00 62.69 100 THR A N 1
ATOM 769 C CA . THR A 1 100 ? 6.330 -9.505 11.500 1.00 62.69 100 THR A CA 1
ATOM 770 C C . THR A 1 100 ? 7.499 -9.335 10.549 1.00 62.69 100 THR A C 1
ATOM 772 O O . THR A 1 100 ? 7.360 -8.695 9.501 1.00 62.69 100 THR A O 1
ATOM 775 N N . ALA A 1 101 ? 8.681 -9.788 10.980 1.00 57.47 101 ALA A N 1
ATOM 776 C CA . ALA A 1 101 ? 9.901 -9.659 10.212 1.00 57.47 101 ALA A CA 1
ATOM 777 C C . ALA A 1 101 ? 9.593 -10.160 8.803 1.00 57.47 101 ALA A C 1
ATOM 779 O O . ALA A 1 101 ? 8.841 -11.135 8.677 1.00 57.47 101 ALA A O 1
ATOM 780 N N . PRO A 1 102 ? 10.120 -9.505 7.755 1.00 60.81 102 PRO A N 1
ATOM 781 C CA . PRO A 1 102 ? 9.867 -9.934 6.398 1.00 60.81 102 PRO A CA 1
ATOM 782 C C . PRO A 1 102 ? 10.171 -11.423 6.331 1.00 60.81 102 PRO A C 1
ATOM 784 O O . PRO A 1 102 ? 11.300 -11.851 6.579 1.00 60.81 102 PRO A O 1
ATOM 787 N N . THR A 1 103 ? 9.123 -12.212 6.114 1.00 59.81 103 THR A N 1
ATOM 788 C CA . THR A 1 103 ? 9.186 -13.660 5.949 1.00 59.81 103 THR A CA 1
ATOM 789 C C . THR A 1 103 ? 10.333 -13.984 5.000 1.00 59.81 103 THR A C 1
ATOM 791 O O . THR A 1 103 ? 10.615 -13.185 4.110 1.00 59.81 103 THR A O 1
ATOM 794 N N . GLY A 1 104 ? 11.001 -15.131 5.166 1.00 62.50 104 GLY A N 1
ATOM 795 C CA . GLY A 1 104 ? 12.286 -15.446 4.510 1.00 62.50 104 GLY A CA 1
ATOM 796 C C . GLY A 1 104 ? 12.364 -15.288 2.978 1.00 62.50 104 GLY A C 1
ATOM 797 O O . GLY A 1 104 ? 13.449 -15.406 2.420 1.00 62.50 104 GLY A O 1
ATOM 798 N N . TRP A 1 105 ? 11.249 -14.994 2.304 1.00 66.94 105 TRP A N 1
ATOM 799 C CA . TRP A 1 105 ? 11.167 -14.611 0.897 1.00 66.94 105 TRP A CA 1
ATOM 800 C C . TRP A 1 105 ? 11.530 -13.146 0.586 1.00 66.94 105 TRP A C 1
ATOM 802 O O . TRP A 1 105 ? 11.753 -12.822 -0.582 1.00 66.94 105 TRP A O 1
ATOM 812 N N . TYR A 1 106 ? 11.593 -12.245 1.573 1.00 72.25 106 TYR A N 1
ATOM 813 C CA . TYR A 1 106 ? 11.993 -10.855 1.350 1.00 72.25 106 TYR A CA 1
ATOM 814 C C . TYR A 1 106 ? 13.453 -10.620 1.739 1.00 72.25 106 TYR A C 1
ATOM 816 O O . TYR A 1 106 ? 13.876 -10.856 2.871 1.00 72.25 106 TYR A O 1
ATOM 824 N N . HIS A 1 107 ? 14.227 -10.085 0.797 1.00 71.06 107 HIS A N 1
ATOM 825 C CA . HIS A 1 107 ? 15.646 -9.814 0.982 1.00 71.06 107 HIS A CA 1
ATOM 826 C C . HIS A 1 107 ? 15.927 -8.313 0.896 1.00 71.06 107 HIS A C 1
ATOM 828 O O . HIS A 1 107 ? 15.759 -7.704 -0.163 1.00 71.06 107 HIS A O 1
ATOM 834 N N . PHE A 1 108 ? 16.432 -7.734 1.991 1.00 70.81 108 PHE A N 1
ATOM 835 C CA . PHE A 1 108 ? 17.020 -6.393 1.985 1.00 70.81 108 PHE A CA 1
ATOM 836 C C . PHE A 1 108 ? 18.299 -6.420 1.145 1.00 70.81 108 PHE A C 1
ATOM 838 O O . PHE A 1 108 ? 19.351 -6.854 1.613 1.00 70.81 108 PHE A O 1
ATOM 845 N N . ASN A 1 109 ? 18.217 -5.994 -0.112 1.00 64.38 109 ASN A N 1
ATOM 846 C CA . ASN A 1 109 ? 19.394 -5.834 -0.954 1.00 64.38 109 ASN A CA 1
ATOM 847 C C . ASN A 1 109 ? 19.773 -4.352 -1.007 1.00 64.38 109 ASN A C 1
ATOM 849 O O . ASN A 1 109 ? 18.995 -3.540 -1.493 1.00 64.38 109 ASN A O 1
ATOM 853 N N . LYS A 1 110 ? 20.980 -4.015 -0.539 1.00 57.41 110 LYS A N 1
ATOM 854 C CA . LYS A 1 110 ? 21.520 -2.644 -0.571 1.00 57.41 110 LYS A CA 1
ATOM 855 C C . LYS A 1 110 ? 21.871 -2.173 -1.992 1.00 57.4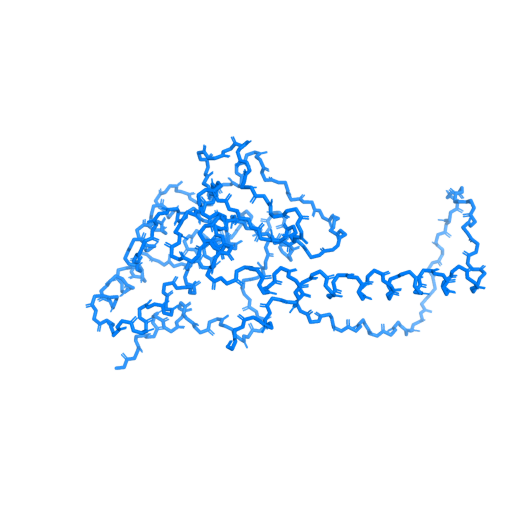1 110 LYS A C 1
ATOM 857 O O . LYS A 1 110 ? 22.070 -0.985 -2.211 1.00 57.41 110 LYS A O 1
ATOM 862 N N . ARG A 1 111 ? 21.983 -3.091 -2.963 1.00 57.47 111 ARG A N 1
ATOM 863 C CA . ARG A 1 111 ? 22.267 -2.781 -4.371 1.00 57.47 111 ARG A CA 1
ATOM 864 C C . ARG A 1 111 ? 20.976 -2.815 -5.186 1.00 57.47 111 ARG A C 1
ATOM 866 O O . ARG A 1 111 ? 20.506 -3.880 -5.591 1.00 57.47 111 ARG A O 1
ATOM 873 N N . CYS A 1 112 ? 20.432 -1.638 -5.468 1.00 51.06 112 CYS A N 1
ATOM 874 C CA . CYS A 1 112 ? 19.272 -1.475 -6.338 1.00 51.06 112 CYS A CA 1
ATOM 875 C C . CYS A 1 112 ? 19.704 -0.841 -7.664 1.00 51.06 112 CYS A C 1
ATOM 877 O O . CYS A 1 112 ? 19.924 0.363 -7.746 1.00 51.06 112 CYS A O 1
ATOM 879 N N . TYR A 1 113 ? 19.812 -1.649 -8.720 1.00 51.41 113 TYR A N 1
ATOM 880 C CA . TYR A 1 113 ? 19.836 -1.128 -10.086 1.00 51.41 113 TYR A CA 1
ATOM 881 C C . TYR A 1 113 ? 18.381 -0.910 -10.532 1.00 51.41 113 TYR A C 1
ATOM 883 O O . TYR A 1 113 ? 17.684 -1.868 -10.863 1.00 51.41 113 TYR A O 1
ATOM 891 N N . GLY A 1 114 ? 17.910 0.339 -10.479 1.00 58.59 114 GLY A N 1
ATOM 892 C CA . GLY A 1 114 ? 16.572 0.746 -10.930 1.00 58.59 114 GLY A CA 1
ATOM 893 C C . GLY A 1 114 ? 15.517 0.898 -9.824 1.00 58.59 114 GLY A C 1
ATOM 894 O O . GLY A 1 114 ? 15.783 0.668 -8.647 1.00 58.59 114 GLY A O 1
ATOM 895 N N . ILE A 1 115 ? 14.307 1.306 -10.228 1.00 56.44 115 ILE A N 1
ATOM 896 C CA . ILE A 1 115 ? 13.162 1.555 -9.335 1.00 56.44 115 ILE A CA 1
ATOM 897 C C . ILE A 1 115 ? 12.624 0.211 -8.828 1.00 56.44 115 ILE A C 1
ATOM 899 O O . ILE A 1 115 ? 11.923 -0.500 -9.560 1.00 56.44 115 ILE A O 1
ATOM 903 N N . ARG A 1 116 ? 12.934 -0.155 -7.581 1.00 61.16 116 ARG A N 1
ATOM 904 C CA . ARG A 1 116 ? 12.220 -1.232 -6.889 1.00 61.16 116 ARG A CA 1
ATOM 905 C C . ARG A 1 116 ? 10.947 -0.655 -6.268 1.00 61.16 116 ARG A C 1
ATOM 907 O O . ARG A 1 116 ? 10.848 0.524 -5.972 1.00 61.16 116 ARG A O 1
ATOM 914 N N . ARG A 1 117 ? 9.919 -1.501 -6.155 1.00 64.75 117 ARG A N 1
ATOM 915 C CA . ARG A 1 117 ? 8.838 -1.249 -5.199 1.00 64.75 117 ARG A CA 1
ATOM 916 C C . ARG A 1 117 ? 9.110 -2.169 -4.031 1.00 64.75 117 ARG A C 1
ATOM 918 O O . ARG A 1 117 ? 8.988 -3.392 -4.180 1.00 64.75 117 ARG A O 1
ATOM 925 N N . ILE A 1 118 ? 9.551 -1.578 -2.941 1.00 67.31 118 ILE A N 1
ATOM 926 C CA . ILE A 1 118 ? 9.648 -2.227 -1.650 1.00 67.31 118 ILE A CA 1
ATOM 927 C C . ILE A 1 118 ? 8.279 -2.236 -0.969 1.00 67.31 118 ILE A C 1
ATOM 929 O O . ILE A 1 118 ? 7.439 -1.371 -1.222 1.00 67.31 118 ILE A O 1
ATOM 933 N N . GLY A 1 119 ? 8.059 -3.249 -0.136 1.00 79.38 119 GLY A N 1
ATOM 934 C CA . GLY A 1 119 ? 6.770 -3.518 0.480 1.00 79.38 119 GLY A CA 1
ATOM 935 C C . GLY A 1 119 ? 6.083 -4.751 -0.099 1.00 79.38 119 GLY A C 1
ATOM 936 O O . GLY A 1 119 ? 6.543 -5.352 -1.074 1.00 79.38 119 GLY A O 1
ATOM 937 N N . LEU A 1 120 ? 4.953 -5.104 0.508 1.00 86.56 120 LEU A N 1
ATOM 938 C CA . LEU A 1 120 ? 4.067 -6.154 0.014 1.00 86.56 120 LEU A CA 1
ATOM 939 C C . LEU A 1 120 ? 3.410 -5.696 -1.292 1.00 86.56 120 LEU A C 1
ATOM 941 O O . LEU A 1 120 ? 2.925 -4.565 -1.411 1.00 86.56 120 LEU A O 1
ATOM 945 N N . ARG A 1 121 ? 3.379 -6.568 -2.300 1.00 87.81 121 ARG A N 1
ATOM 946 C CA . ARG A 1 121 ? 2.755 -6.244 -3.588 1.00 87.81 121 ARG A CA 1
ATOM 947 C C . ARG A 1 121 ? 1.240 -6.335 -3.488 1.00 87.81 121 ARG A C 1
ATOM 949 O O . ARG A 1 121 ? 0.698 -7.321 -3.011 1.00 87.81 121 ARG A O 1
ATOM 956 N N . ALA A 1 122 ? 0.545 -5.324 -4.001 1.00 93.00 122 ALA A N 1
ATOM 957 C CA . ALA A 1 122 ? -0.898 -5.375 -4.219 1.00 93.00 122 ALA A CA 1
ATOM 958 C C . ALA A 1 122 ? -1.219 -5.780 -5.659 1.00 93.00 122 ALA A C 1
ATOM 960 O O . ALA A 1 122 ? -0.463 -5.480 -6.586 1.00 93.00 122 ALA A O 1
ATOM 961 N N . CYS A 1 123 ? -2.364 -6.433 -5.853 1.00 95.50 123 CYS A N 1
ATOM 962 C CA . CYS A 1 123 ? -2.868 -6.702 -7.189 1.00 95.50 123 CYS A CA 1
ATOM 963 C C . CYS A 1 123 ? -3.225 -5.378 -7.880 1.00 95.50 123 CYS A C 1
ATOM 965 O O . CYS A 1 123 ? -3.891 -4.529 -7.297 1.00 95.50 123 CYS A O 1
ATOM 967 N N . CYS A 1 124 ? -2.809 -5.214 -9.136 1.00 94.44 124 CYS A N 1
ATOM 968 C CA . CYS A 1 124 ? -3.110 -4.021 -9.927 1.00 94.44 124 CYS A CA 1
ATOM 969 C C . CYS A 1 124 ? -4.543 -3.984 -10.472 1.00 94.44 124 CYS A C 1
ATOM 971 O O . CYS A 1 124 ? -4.976 -2.929 -10.916 1.00 94.44 124 CYS A O 1
ATOM 973 N N . ALA A 1 125 ? -5.271 -5.106 -10.454 1.00 95.94 125 ALA A N 1
ATOM 974 C CA . ALA A 1 125 ? -6.623 -5.141 -10.995 1.00 95.94 125 ALA A CA 1
ATOM 975 C C . ALA A 1 125 ? -7.568 -4.267 -10.170 1.00 95.94 125 ALA A C 1
ATOM 977 O O . ALA A 1 125 ? -7.660 -4.437 -8.953 1.00 95.94 125 ALA A O 1
ATOM 978 N N . HIS A 1 126 ? -8.311 -3.391 -10.848 1.00 92.94 126 HIS A N 1
ATOM 979 C CA . HIS A 1 126 ? -9.279 -2.510 -10.201 1.00 92.94 126 HIS A CA 1
ATOM 980 C C . HIS A 1 126 ? -10.260 -3.291 -9.302 1.00 92.94 126 HIS A C 1
ATOM 982 O O . HIS A 1 126 ? -10.807 -4.326 -9.698 1.00 92.94 126 HIS A O 1
ATOM 988 N N . GLY A 1 127 ? -10.433 -2.812 -8.065 1.00 93.25 127 GLY A N 1
ATOM 989 C CA . GLY A 1 127 ? -11.273 -3.438 -7.038 1.00 93.25 127 GLY A CA 1
ATOM 990 C C . GLY A 1 127 ? -10.722 -4.736 -6.431 1.00 93.25 127 GLY A C 1
ATOM 991 O O . GLY A 1 127 ? -11.366 -5.325 -5.568 1.00 93.25 127 GLY A O 1
ATOM 992 N N . CYS A 1 128 ? -9.548 -5.224 -6.849 1.00 96.62 128 CYS A N 1
ATOM 993 C CA . CYS A 1 128 ? -8.924 -6.376 -6.205 1.00 96.62 128 CYS A CA 1
ATOM 994 C C . CYS A 1 128 ? -8.152 -5.937 -4.960 1.00 96.62 128 CYS A C 1
ATOM 996 O O . CYS A 1 128 ? -7.184 -5.187 -5.039 1.00 96.62 128 CYS A O 1
ATOM 998 N N . LEU A 1 129 ? -8.554 -6.469 -3.809 1.00 96.56 129 LEU A N 1
ATOM 999 C CA . LEU A 1 129 ? -7.956 -6.131 -2.519 1.00 96.56 129 LEU A CA 1
ATOM 1000 C C . LEU A 1 129 ? -6.814 -7.072 -2.120 1.00 96.56 129 LEU A C 1
ATOM 1002 O O . LEU A 1 129 ? -6.184 -6.854 -1.083 1.00 96.56 129 LEU A O 1
ATOM 1006 N N . ARG A 1 130 ? -6.504 -8.074 -2.960 1.00 96.06 130 ARG A N 1
ATOM 1007 C CA . ARG A 1 130 ? -5.429 -9.032 -2.691 1.00 96.06 130 ARG A CA 1
ATOM 1008 C C . ARG A 1 130 ? -4.078 -8.312 -2.618 1.00 96.06 130 ARG A C 1
ATOM 1010 O O . ARG A 1 130 ? -3.730 -7.513 -3.498 1.00 96.06 130 ARG A O 1
ATOM 1017 N N . ALA A 1 131 ? -3.319 -8.627 -1.586 1.00 93.31 131 ALA A N 1
ATOM 1018 C CA . ALA A 1 131 ? -1.931 -8.266 -1.393 1.00 93.31 131 ALA A CA 1
ATOM 1019 C C . ALA A 1 131 ? -1.112 -9.522 -1.077 1.00 93.31 131 ALA A C 1
ATOM 1021 O O . ALA A 1 131 ? -1.660 -10.557 -0.703 1.00 93.31 131 ALA A O 1
ATOM 1022 N N . GLU A 1 132 ? 0.199 -9.448 -1.271 1.00 89.62 132 GLU A N 1
ATOM 1023 C CA . GLU A 1 132 ? 1.104 -10.474 -0.767 1.00 89.62 132 GLU A CA 1
ATOM 1024 C C . GLU A 1 132 ? 0.934 -10.594 0.747 1.00 89.62 132 GLU A C 1
ATOM 1026 O O . GLU A 1 132 ? 0.834 -9.600 1.470 1.00 89.62 132 GLU A O 1
ATOM 1031 N N . SER A 1 133 ? 0.897 -11.831 1.217 1.00 86.81 133 SER A N 1
ATOM 1032 C CA . SER A 1 133 ? 0.787 -12.180 2.624 1.00 86.81 133 SER A CA 1
ATOM 1033 C C . SER A 1 133 ? 1.883 -13.182 3.003 1.00 86.81 133 SER A C 1
ATOM 1035 O O . SER A 1 133 ? 2.473 -13.812 2.122 1.00 86.81 133 SER A O 1
ATOM 1037 N N . PRO A 1 134 ? 2.170 -13.371 4.302 1.00 80.62 134 PRO A N 1
ATOM 1038 C CA . PRO A 1 134 ? 3.088 -14.413 4.765 1.00 80.62 134 PRO A CA 1
ATOM 1039 C C . PRO A 1 134 ? 2.755 -15.810 4.216 1.00 80.62 134 PRO A C 1
ATOM 1041 O O . PRO A 1 134 ? 3.657 -16.593 3.929 1.00 80.62 134 PRO A O 1
ATOM 1044 N N . GLU A 1 135 ? 1.468 -16.097 4.008 1.00 82.50 135 GLU A N 1
ATOM 1045 C CA . GLU A 1 135 ? 0.959 -17.361 3.457 1.00 82.50 135 GLU A CA 1
ATOM 1046 C C . GLU A 1 135 ? 1.300 -17.556 1.969 1.00 82.50 135 GLU A C 1
ATOM 1048 O O . GLU A 1 135 ? 1.297 -18.678 1.460 1.00 82.50 135 GLU A O 1
ATOM 1053 N N . ASP A 1 136 ? 1.635 -16.474 1.263 1.00 80.44 136 ASP A N 1
ATOM 1054 C CA . ASP A 1 136 ? 2.071 -16.500 -0.133 1.00 80.44 136 ASP A CA 1
ATOM 1055 C C . ASP A 1 136 ? 3.580 -16.750 -0.269 1.00 80.44 136 ASP A C 1
ATOM 1057 O O . ASP A 1 136 ? 4.132 -16.550 -1.348 1.00 80.44 136 ASP A O 1
ATOM 1061 N N . ALA A 1 137 ? 4.281 -17.175 0.789 1.00 73.69 137 ALA A N 1
ATOM 1062 C CA . ALA A 1 137 ? 5.718 -17.431 0.727 1.00 73.69 137 ALA A CA 1
ATOM 1063 C C . ALA A 1 137 ? 6.071 -18.364 -0.453 1.00 73.69 137 ALA A C 1
ATOM 1065 O O . ALA A 1 137 ? 5.638 -19.513 -0.519 1.00 73.69 137 ALA A O 1
ATOM 1066 N N . GLY A 1 138 ? 6.845 -17.842 -1.413 1.00 74.81 138 GLY A N 1
ATOM 1067 C CA . GLY A 1 138 ? 7.233 -18.553 -2.640 1.00 74.81 138 GLY A CA 1
ATOM 1068 C C . GLY A 1 138 ? 6.236 -18.461 -3.807 1.00 74.81 138 GLY A C 1
ATOM 1069 O O . GLY A 1 138 ? 6.544 -18.920 -4.907 1.00 74.81 138 GLY A O 1
ATOM 1070 N N . LYS A 1 139 ? 5.068 -17.837 -3.620 1.00 84.44 139 LYS A N 1
ATOM 1071 C CA . LYS A 1 139 ? 4.095 -17.547 -4.680 1.00 84.44 139 LYS A CA 1
ATOM 1072 C C . LYS A 1 139 ? 4.209 -16.086 -5.089 1.00 84.44 139 LYS A C 1
ATOM 1074 O O . LYS A 1 139 ? 3.832 -15.180 -4.357 1.00 84.44 139 LYS A O 1
ATOM 1079 N N . HIS A 1 140 ? 4.695 -15.852 -6.299 1.00 85.56 140 HIS A N 1
ATOM 1080 C CA . HIS A 1 140 ? 4.776 -14.504 -6.845 1.00 85.56 140 HIS A CA 1
ATOM 1081 C C . HIS A 1 140 ? 3.521 -14.147 -7.634 1.00 85.56 140 HIS A C 1
ATOM 1083 O O . HIS A 1 140 ? 2.975 -14.969 -8.376 1.00 85.56 140 HIS A O 1
ATOM 1089 N N . PHE A 1 141 ? 3.101 -12.887 -7.534 1.00 92.88 141 PHE A N 1
ATOM 1090 C CA . PHE A 1 141 ? 2.079 -12.353 -8.424 1.00 92.88 141 PHE A CA 1
ATOM 1091 C C . PHE A 1 141 ? 2.549 -12.421 -9.880 1.00 92.88 141 PHE A C 1
ATOM 1093 O O . PHE A 1 141 ? 3.720 -12.204 -10.208 1.00 92.88 141 PHE A O 1
ATOM 1100 N N . LEU A 1 142 ? 1.605 -12.700 -10.774 1.00 94.31 142 LEU A N 1
ATOM 1101 C CA . LEU A 1 142 ? 1.831 -12.735 -12.210 1.00 94.31 142 LEU A CA 1
ATOM 1102 C C . LEU A 1 142 ? 2.174 -11.332 -12.696 1.00 94.31 142 LEU A C 1
ATOM 1104 O O . LEU A 1 142 ? 1.402 -10.398 -12.488 1.00 94.31 142 LEU A O 1
ATOM 1108 N N . LYS A 1 143 ? 3.308 -11.184 -13.374 1.00 93.56 143 LYS A N 1
ATOM 1109 C CA . LYS A 1 143 ? 3.720 -9.906 -13.960 1.00 93.56 143 LYS A CA 1
ATOM 1110 C C . LYS A 1 143 ? 3.198 -9.792 -15.385 1.00 93.56 143 LYS A C 1
ATOM 1112 O O . LYS A 1 143 ? 3.160 -10.781 -16.120 1.00 93.56 143 LYS A O 1
ATOM 1117 N N . CYS A 1 144 ? 2.828 -8.587 -15.803 1.00 93.56 144 CYS A N 1
ATOM 1118 C CA . CYS A 1 144 ? 2.602 -8.338 -17.221 1.00 93.56 144 CYS A CA 1
ATOM 1119 C C . CYS A 1 144 ? 3.938 -8.440 -17.977 1.00 93.56 144 CYS A C 1
ATOM 1121 O O . CYS A 1 144 ? 4.921 -7.806 -17.600 1.00 93.56 144 CYS A O 1
ATOM 1123 N N . VAL A 1 145 ? 3.966 -9.221 -19.062 1.00 89.50 145 VAL A N 1
ATOM 1124 C CA . VAL A 1 145 ? 5.162 -9.388 -19.913 1.00 89.50 145 VAL A CA 1
ATOM 1125 C C . VAL A 1 145 ? 5.541 -8.069 -20.590 1.00 89.50 145 VAL A C 1
ATOM 1127 O O . VAL A 1 145 ? 6.714 -7.784 -20.794 1.00 89.50 145 VAL A O 1
ATOM 1130 N N . GLY A 1 146 ? 4.541 -7.250 -20.925 1.00 86.00 146 GLY A N 1
ATOM 1131 C CA . GLY A 1 146 ? 4.754 -5.962 -21.574 1.00 86.00 146 GLY A CA 1
ATOM 1132 C C . GLY A 1 146 ? 5.174 -4.837 -20.630 1.00 86.00 146 GLY A C 1
ATOM 1133 O O . GLY A 1 146 ? 5.818 -3.898 -21.079 1.00 86.00 146 GLY A O 1
ATOM 1134 N N . TRP A 1 147 ? 4.803 -4.921 -19.351 1.00 83.12 147 TRP A N 1
ATOM 1135 C CA . TRP A 1 147 ? 5.130 -3.923 -18.336 1.00 83.12 147 TRP A CA 1
ATOM 1136 C C . TRP A 1 147 ? 5.311 -4.612 -16.981 1.00 83.12 147 TRP A C 1
ATOM 1138 O O . TRP A 1 147 ? 4.348 -4.919 -16.278 1.00 83.12 147 TRP A O 1
ATOM 1148 N N . THR A 1 148 ? 6.564 -4.862 -16.604 1.00 79.31 148 THR A N 1
ATOM 1149 C CA . THR A 1 148 ? 6.941 -5.707 -15.453 1.00 79.31 148 THR A CA 1
ATOM 1150 C C . THR A 1 148 ? 6.521 -5.151 -14.086 1.00 79.31 148 THR A C 1
ATOM 1152 O O . THR A 1 148 ? 6.593 -5.860 -13.076 1.00 79.31 148 THR A O 1
ATOM 1155 N N . TYR A 1 149 ? 6.062 -3.897 -14.043 1.00 83.19 149 TYR A N 1
ATOM 1156 C CA . TYR A 1 149 ? 5.577 -3.233 -12.836 1.00 83.19 149 TYR A CA 1
ATOM 1157 C C . TYR A 1 149 ? 4.133 -3.588 -12.481 1.00 83.19 149 TYR A C 1
ATOM 1159 O O . TYR A 1 149 ? 3.792 -3.546 -11.299 1.00 83.19 149 TYR A O 1
ATOM 1167 N N . ALA A 1 150 ? 3.301 -3.960 -13.460 1.00 90.19 150 ALA A N 1
ATOM 1168 C CA . ALA A 1 150 ? 1.947 -4.421 -13.186 1.00 90.19 150 ALA A CA 1
ATOM 1169 C C . ALA A 1 150 ? 1.951 -5.886 -12.763 1.00 90.19 150 ALA A C 1
ATOM 1171 O O . ALA A 1 150 ? 2.529 -6.743 -13.441 1.00 90.19 150 ALA A O 1
ATOM 1172 N N . GLN A 1 151 ? 1.295 -6.161 -11.638 1.00 93.56 151 GLN A N 1
ATOM 1173 C CA . GLN A 1 151 ? 1.297 -7.469 -11.000 1.00 93.56 151 GLN A CA 1
ATOM 1174 C C . GLN A 1 151 ? -0.114 -7.880 -10.600 1.00 93.56 151 GLN A C 1
ATOM 1176 O O . GLN A 1 151 ? -0.920 -7.068 -10.145 1.00 93.56 151 GLN A O 1
ATOM 1181 N N . TYR A 1 152 ? -0.420 -9.160 -10.765 1.00 95.94 152 TYR A N 1
ATOM 1182 C CA . TYR A 1 152 ? -1.757 -9.698 -10.581 1.00 95.94 152 TYR A CA 1
ATOM 1183 C C . TYR A 1 152 ? -1.722 -10.958 -9.737 1.00 95.94 152 TYR A C 1
ATOM 1185 O O . TYR A 1 152 ? -0.939 -11.867 -10.001 1.00 95.94 152 TYR A O 1
ATOM 1193 N N . CYS A 1 153 ? -2.638 -11.062 -8.779 1.00 95.88 153 CYS A N 1
ATOM 1194 C CA . CYS A 1 153 ? -2.789 -12.287 -7.999 1.00 95.88 153 CYS A CA 1
ATOM 1195 C C . CYS A 1 153 ? -3.276 -13.478 -8.848 1.00 95.88 153 CYS A C 1
ATOM 1197 O O . CYS A 1 153 ? -3.115 -14.625 -8.453 1.00 95.88 153 CYS A O 1
ATOM 1199 N N . SER A 1 154 ? -3.877 -13.229 -10.020 1.00 96.75 154 SER A N 1
ATOM 1200 C CA . SER A 1 154 ? -4.374 -14.276 -10.915 1.00 96.75 154 SER A CA 1
ATOM 1201 C C . SER A 1 154 ? -4.501 -13.811 -12.370 1.00 96.75 154 SER A C 1
ATOM 1203 O O . SER A 1 154 ? -4.632 -12.617 -12.659 1.00 96.75 154 SER A O 1
ATOM 1205 N N . LYS A 1 155 ? -4.559 -14.774 -13.305 1.00 97.06 155 LYS A N 1
ATOM 1206 C CA . LYS A 1 155 ? -4.864 -14.509 -14.726 1.00 97.06 155 LYS A CA 1
ATOM 1207 C C . LYS A 1 155 ? -6.267 -13.926 -14.924 1.00 97.06 155 LYS A C 1
ATOM 1209 O O . LYS A 1 155 ? -6.527 -13.269 -15.928 1.00 97.06 155 LYS A O 1
ATOM 1214 N N . VAL A 1 156 ? -7.194 -14.186 -14.000 1.00 97.94 156 VAL A N 1
ATOM 1215 C CA . VAL A 1 156 ? -8.551 -13.619 -14.040 1.00 97.94 156 VAL A CA 1
ATOM 1216 C C . VAL A 1 156 ? -8.490 -12.118 -13.769 1.00 97.94 156 VAL A C 1
ATOM 1218 O O . VAL A 1 156 ? -9.008 -11.338 -14.566 1.00 97.94 156 VAL A O 1
ATOM 1221 N N . CYS A 1 157 ? -7.776 -11.708 -12.715 1.00 98.00 157 CYS A N 1
ATOM 1222 C CA . CYS A 1 157 ? -7.544 -10.298 -12.405 1.00 98.00 157 CYS A CA 1
ATOM 1223 C C . CYS A 1 157 ? -6.833 -9.573 -13.551 1.00 98.00 157 CYS A C 1
ATOM 1225 O O . CYS A 1 157 ? -7.302 -8.516 -13.962 1.00 98.00 157 CYS A O 1
ATOM 1227 N N . GLN A 1 158 ? -5.784 -10.174 -14.120 1.00 97.25 158 GLN A N 1
ATOM 1228 C CA . GLN A 1 158 ? -5.073 -9.606 -15.267 1.00 97.25 158 GLN A CA 1
ATOM 1229 C C . GLN A 1 158 ? -5.988 -9.396 -16.481 1.00 97.25 158 GLN A C 1
ATOM 1231 O O . GLN A 1 158 ? -5.994 -8.318 -17.062 1.00 97.25 158 GLN A O 1
ATOM 1236 N N . ARG A 1 159 ? -6.785 -10.403 -16.871 1.00 97.38 159 ARG A N 1
ATOM 1237 C CA . ARG A 1 159 ? -7.685 -10.297 -18.036 1.00 97.38 159 ARG A CA 1
ATOM 1238 C C . ARG A 1 159 ? -8.790 -9.265 -17.840 1.00 97.38 159 ARG A C 1
ATOM 1240 O O . ARG A 1 159 ? -9.165 -8.600 -18.800 1.00 97.38 159 ARG A O 1
ATOM 1247 N N . ARG A 1 160 ? -9.326 -9.148 -16.624 1.00 97.31 160 ARG A N 1
ATOM 1248 C CA . ARG A 1 160 ? -10.316 -8.118 -16.284 1.00 97.31 160 ARG A CA 1
ATOM 1249 C C . ARG A 1 160 ? -9.703 -6.724 -16.406 1.00 97.31 160 ARG A C 1
ATOM 1251 O O . ARG A 1 160 ? -10.254 -5.899 -17.119 1.00 97.31 160 ARG A O 1
ATOM 1258 N N . ASP A 1 161 ? -8.543 -6.517 -15.787 1.00 96.56 161 ASP A N 1
ATOM 1259 C CA . ASP A 1 161 ? -7.831 -5.234 -15.801 1.00 96.56 161 ASP A CA 1
ATOM 1260 C C . ASP A 1 161 ? -7.380 -4.821 -17.212 1.00 96.56 161 ASP A C 1
ATOM 1262 O O . ASP A 1 161 ? -7.440 -3.650 -17.587 1.00 96.56 161 ASP A O 1
ATOM 1266 N N . TRP A 1 162 ? -7.000 -5.805 -18.039 1.00 96.00 162 TRP A N 1
ATOM 1267 C CA . TRP A 1 162 ? -6.677 -5.606 -19.454 1.00 96.00 162 TRP A CA 1
ATOM 1268 C C . TRP A 1 162 ? -7.810 -4.912 -20.212 1.00 96.00 162 TRP A C 1
ATOM 1270 O O . TRP A 1 162 ? -7.558 -3.979 -20.975 1.00 96.00 162 TRP A O 1
ATOM 1280 N N . LYS A 1 163 ? -9.054 -5.344 -19.975 1.00 95.62 163 LYS A N 1
ATOM 1281 C CA . LYS A 1 163 ? -10.246 -4.800 -20.636 1.00 95.62 163 LYS A CA 1
ATOM 1282 C C . LYS A 1 163 ? -10.636 -3.415 -20.125 1.00 95.62 163 LYS A C 1
ATOM 1284 O O . LYS A 1 163 ? -11.234 -2.665 -20.884 1.00 95.62 163 LYS A O 1
ATOM 1289 N N . THR A 1 164 ? -10.344 -3.093 -18.866 1.00 93.56 164 THR A N 1
ATOM 1290 C CA . THR A 1 164 ? -10.808 -1.847 -18.238 1.00 93.56 164 THR A CA 1
ATOM 1291 C C . THR A 1 164 ? -9.853 -0.681 -18.442 1.00 93.56 164 THR A C 1
ATOM 1293 O O . THR A 1 164 ? -10.299 0.423 -18.722 1.00 93.56 164 THR A O 1
ATOM 1296 N N . SER A 1 165 ? -8.548 -0.895 -18.279 1.00 92.00 165 SER A N 1
ATOM 1297 C CA . SER A 1 165 ? -7.592 0.221 -18.181 1.00 92.00 165 SER A CA 1
ATOM 1298 C C . SER A 1 165 ? -6.177 -0.152 -18.614 1.00 92.00 165 SER A C 1
ATOM 1300 O O . SER A 1 165 ? -5.477 0.651 -19.237 1.00 92.00 165 SER A O 1
ATOM 1302 N N . HIS A 1 166 ? -5.740 -1.380 -18.336 1.00 94.62 166 HIS A N 1
ATOM 1303 C CA . HIS A 1 166 ? -4.331 -1.734 -18.458 1.00 94.62 166 HIS A CA 1
ATOM 1304 C C . HIS A 1 166 ? -3.813 -1.732 -19.899 1.00 94.62 166 HIS A C 1
ATOM 1306 O O . HIS A 1 166 ? -2.629 -1.482 -20.100 1.00 94.62 166 HIS A O 1
ATOM 1312 N N . THR A 1 167 ? -4.664 -1.943 -20.910 1.00 94.69 167 THR A N 1
ATOM 1313 C CA . THR A 1 167 ? -4.237 -1.888 -22.323 1.00 94.69 167 THR A CA 1
ATOM 1314 C C . THR A 1 167 ? -3.564 -0.551 -22.661 1.00 94.69 167 THR A C 1
ATOM 1316 O O . THR A 1 167 ? -2.481 -0.531 -23.250 1.00 94.69 167 THR A O 1
ATOM 1319 N N . HIS A 1 168 ? -4.162 0.566 -22.239 1.00 91.88 168 HIS A N 1
ATOM 1320 C CA . HIS A 1 168 ? -3.632 1.904 -22.507 1.00 91.88 168 HIS A CA 1
ATOM 1321 C C . HIS A 1 168 ? -2.372 2.185 -21.685 1.00 91.88 168 HIS A C 1
ATOM 1323 O O . HIS A 1 168 ? -1.354 2.603 -22.237 1.00 91.88 168 HIS A O 1
ATOM 1329 N N . VAL A 1 169 ? -2.408 1.867 -20.387 1.00 89.19 169 VAL A N 1
ATOM 1330 C CA . VAL A 1 169 ? -1.275 2.077 -19.473 1.00 89.19 169 VAL A CA 1
ATOM 1331 C C . VAL A 1 169 ? -0.057 1.254 -19.899 1.00 89.19 169 VAL A C 1
ATOM 1333 O O . VAL A 1 169 ? 1.061 1.761 -19.906 1.00 89.19 169 VAL A O 1
ATOM 1336 N N . CYS A 1 170 ? -0.255 -0.001 -20.312 1.00 92.56 170 CYS A N 1
ATOM 1337 C CA . CYS A 1 170 ? 0.823 -0.884 -20.754 1.00 92.56 170 CYS A CA 1
ATOM 1338 C C . CYS A 1 170 ? 1.499 -0.371 -22.029 1.00 92.56 170 CYS A C 1
ATOM 1340 O O . CYS A 1 170 ? 2.726 -0.406 -22.120 1.00 92.56 170 CYS A O 1
ATOM 1342 N N . ARG A 1 171 ? 0.723 0.126 -23.000 1.00 91.75 171 ARG A N 1
ATOM 1343 C CA . ARG A 1 171 ? 1.272 0.717 -24.228 1.00 91.75 171 ARG A CA 1
ATOM 1344 C C . ARG A 1 171 ? 2.118 1.951 -23.916 1.00 91.75 171 ARG A C 1
ATOM 1346 O O . ARG A 1 171 ? 3.280 1.984 -24.304 1.00 91.75 171 ARG A O 1
ATOM 1353 N N . ASN A 1 172 ? 1.578 2.890 -23.141 1.00 88.81 172 ASN A N 1
ATOM 1354 C CA . ASN A 1 172 ? 2.296 4.111 -22.772 1.00 88.81 172 ASN A CA 1
ATOM 1355 C C . ASN A 1 172 ? 3.580 3.778 -21.996 1.00 88.81 172 ASN A C 1
ATOM 1357 O O . ASN A 1 172 ? 4.649 4.310 -22.283 1.00 88.81 172 ASN A O 1
ATOM 1361 N N . ALA A 1 173 ? 3.512 2.834 -21.053 1.00 85.44 173 ALA A N 1
ATOM 1362 C CA . ALA A 1 173 ? 4.679 2.410 -20.291 1.00 85.44 173 ALA A CA 1
ATOM 1363 C C . ALA A 1 173 ? 5.785 1.812 -21.177 1.00 85.44 173 ALA A C 1
ATOM 1365 O O . ALA A 1 173 ? 6.960 2.095 -20.946 1.00 85.44 173 ALA A O 1
ATOM 1366 N N . LYS A 1 174 ? 5.436 1.029 -22.208 1.00 85.06 174 LYS A N 1
ATOM 1367 C CA . LYS A 1 174 ? 6.417 0.507 -23.173 1.00 85.06 174 LYS A CA 1
ATOM 1368 C C . LYS A 1 174 ? 7.124 1.622 -23.934 1.00 85.06 174 LYS A C 1
ATOM 1370 O O . LYS A 1 174 ? 8.341 1.568 -24.067 1.00 85.06 174 LYS A O 1
ATOM 1375 N N . GLU A 1 175 ? 6.385 2.626 -24.394 1.00 86.12 175 GLU A N 1
ATOM 1376 C CA . GLU A 1 175 ? 6.961 3.776 -25.101 1.00 86.12 175 GLU A CA 1
ATOM 1377 C C . GLU A 1 175 ? 7.924 4.561 -24.198 1.00 86.12 175 GLU A C 1
ATOM 1379 O O . GLU A 1 175 ? 9.017 4.934 -24.622 1.00 86.12 175 GLU A O 1
ATOM 1384 N N . HIS A 1 176 ? 7.567 4.757 -22.924 1.00 81.94 176 HIS A N 1
ATOM 1385 C CA . HIS A 1 176 ? 8.456 5.387 -21.945 1.00 81.94 176 HIS A CA 1
ATOM 1386 C C . HIS A 1 176 ? 9.712 4.553 -21.660 1.00 81.94 176 HIS A C 1
ATOM 1388 O O . HIS A 1 176 ? 10.801 5.119 -21.566 1.00 81.94 176 HIS A O 1
ATOM 1394 N N . MET A 1 177 ? 9.588 3.227 -21.549 1.00 78.94 177 MET A N 1
ATOM 1395 C CA . MET A 1 177 ? 10.740 2.340 -21.353 1.00 78.94 177 MET A CA 1
ATOM 1396 C C . MET A 1 177 ? 11.680 2.356 -22.563 1.00 78.94 177 MET A C 1
ATOM 1398 O O . MET A 1 177 ? 12.884 2.476 -22.380 1.00 78.94 177 MET A O 1
ATOM 1402 N N . GLN A 1 178 ? 11.147 2.334 -23.787 1.00 83.00 178 GLN A N 1
ATOM 1403 C CA . GLN A 1 178 ? 11.954 2.428 -25.009 1.00 83.00 178 GLN A CA 1
ATOM 1404 C C . GLN A 1 178 ? 12.749 3.737 -25.072 1.00 83.00 178 GLN A C 1
ATOM 1406 O O . GLN A 1 178 ? 13.949 3.711 -25.331 1.00 83.00 178 GLN A O 1
ATOM 1411 N N . LYS A 1 179 ? 12.108 4.870 -24.756 1.00 83.19 179 LYS A N 1
ATOM 1412 C CA . LYS A 1 179 ? 12.784 6.175 -24.675 1.00 83.19 179 LYS A CA 1
ATOM 1413 C C . LYS A 1 179 ? 13.871 6.196 -23.597 1.00 83.19 179 LYS A C 1
ATOM 1415 O O . LYS A 1 179 ? 14.934 6.776 -23.802 1.00 83.19 179 LYS A O 1
ATOM 1420 N N . HIS A 1 180 ? 13.622 5.566 -22.448 1.00 79.38 180 HIS A N 1
ATOM 1421 C CA . HIS A 1 180 ? 14.613 5.464 -21.377 1.00 79.38 180 HIS A CA 1
ATOM 1422 C C . HIS A 1 180 ? 15.807 4.587 -21.779 1.00 79.38 180 HIS A C 1
ATOM 1424 O O . HIS A 1 180 ? 16.949 4.945 -21.490 1.00 79.38 180 HIS A O 1
ATOM 1430 N N . ASP A 1 181 ? 15.567 3.461 -22.451 1.00 80.19 181 ASP A N 1
ATOM 1431 C CA . ASP A 1 181 ? 16.621 2.568 -22.939 1.00 80.19 181 ASP A CA 1
ATOM 1432 C C . ASP A 1 181 ? 17.474 3.252 -24.012 1.00 80.19 181 ASP A C 1
ATOM 1434 O O . ASP A 1 181 ? 18.702 3.167 -23.972 1.00 80.19 181 ASP A O 1
ATOM 1438 N N . GLU A 1 182 ? 16.846 4.004 -24.918 1.00 86.75 182 GLU A N 1
ATOM 1439 C CA . GLU A 1 182 ? 17.537 4.831 -25.909 1.00 86.75 182 GLU A CA 1
ATOM 1440 C C . GLU A 1 182 ? 18.408 5.904 -25.242 1.00 86.75 182 GLU A C 1
ATOM 1442 O O . GLU A 1 182 ? 19.601 6.001 -25.534 1.00 86.75 182 GLU A O 1
ATOM 1447 N N . TYR A 1 183 ? 17.857 6.651 -24.281 1.00 84.94 183 TYR A N 1
ATOM 1448 C CA . TYR A 1 183 ? 18.612 7.636 -23.503 1.00 84.94 183 TYR A CA 1
ATOM 1449 C C . TYR A 1 183 ? 19.796 7.002 -22.760 1.00 84.94 183 TYR A C 1
ATOM 1451 O O . TYR A 1 183 ? 20.919 7.508 -22.799 1.00 84.94 183 TYR A O 1
ATOM 1459 N N . THR A 1 184 ? 19.559 5.863 -22.111 1.00 84.31 184 THR A N 1
ATOM 1460 C CA . THR A 1 184 ? 20.580 5.120 -21.366 1.00 84.31 184 THR A CA 1
ATOM 1461 C C . THR A 1 184 ? 21.696 4.660 -22.301 1.00 84.31 184 THR A C 1
ATOM 1463 O O . THR A 1 184 ? 22.871 4.827 -21.979 1.00 84.31 184 THR A O 1
ATOM 1466 N N . LYS A 1 185 ? 21.349 4.158 -23.490 1.00 88.00 185 LYS A N 1
ATOM 1467 C CA . LYS A 1 185 ? 22.310 3.773 -24.526 1.00 88.00 185 LYS A CA 1
ATOM 1468 C C . LYS A 1 185 ? 23.149 4.962 -24.995 1.00 88.00 185 LYS A C 1
ATOM 1470 O O . LYS A 1 185 ? 24.371 4.851 -25.019 1.00 88.00 185 LYS A O 1
ATOM 1475 N N . ILE A 1 186 ? 22.522 6.103 -25.296 1.00 86.38 186 ILE A N 1
ATOM 1476 C CA . ILE A 1 186 ? 23.2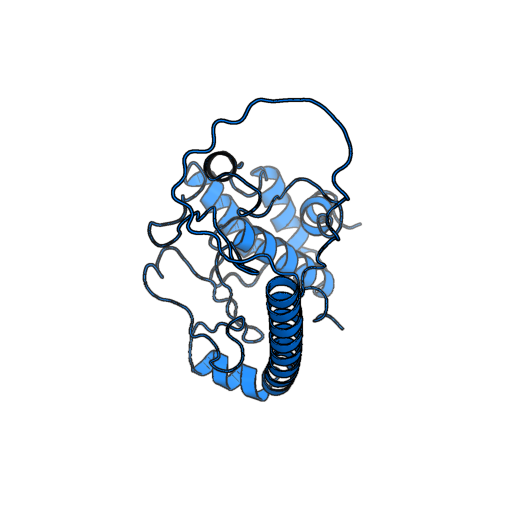27 7.336 -25.691 1.00 86.38 186 ILE A CA 1
ATOM 1477 C C . ILE A 1 186 ? 24.216 7.763 -24.601 1.00 86.38 186 ILE A C 1
ATOM 1479 O O . ILE A 1 186 ? 25.364 8.100 -24.900 1.00 86.38 186 ILE A O 1
ATOM 1483 N N . MET A 1 187 ? 23.798 7.721 -23.335 1.00 87.00 187 MET A N 1
ATOM 1484 C CA . MET A 1 187 ? 24.645 8.067 -22.193 1.00 87.00 187 MET A CA 1
ATOM 1485 C C . MET A 1 187 ? 25.856 7.128 -22.077 1.00 87.00 187 MET A C 1
ATOM 1487 O O . MET A 1 187 ? 26.989 7.609 -22.026 1.00 87.00 187 MET A O 1
ATOM 1491 N N . TYR A 1 188 ? 25.655 5.806 -22.134 1.00 85.12 188 TYR A N 1
ATOM 1492 C CA . TYR A 1 188 ? 26.755 4.834 -22.094 1.00 85.12 188 TYR A CA 1
ATOM 1493 C C . TYR A 1 188 ? 27.712 4.961 -23.288 1.00 85.12 188 TYR A C 1
ATOM 1495 O O . TYR A 1 188 ? 28.930 4.932 -23.099 1.00 85.12 188 TYR A O 1
ATOM 1503 N N . ASP A 1 189 ? 27.193 5.154 -24.502 1.00 86.06 189 ASP A N 1
ATOM 1504 C CA . ASP A 1 189 ? 28.014 5.350 -25.702 1.00 86.06 189 ASP A CA 1
ATOM 1505 C C . ASP A 1 189 ? 28.843 6.641 -25.613 1.00 86.06 189 ASP A C 1
ATOM 1507 O O . ASP A 1 189 ? 29.995 6.674 -26.052 1.00 86.06 189 ASP A O 1
ATOM 1511 N N . SER A 1 190 ? 28.292 7.695 -25.005 1.00 86.44 190 SER A N 1
ATOM 1512 C CA . SER A 1 190 ? 28.990 8.970 -24.795 1.00 86.44 190 SER A CA 1
ATOM 1513 C C . SER A 1 190 ? 30.128 8.823 -23.783 1.00 86.44 190 SER A C 1
ATOM 1515 O O . SER A 1 190 ? 31.246 9.255 -24.056 1.00 86.44 190 SER A O 1
ATOM 1517 N N . VAL A 1 191 ? 29.884 8.141 -22.656 1.00 82.56 191 VAL A N 1
ATOM 1518 C CA . VAL A 1 191 ? 30.923 7.812 -21.660 1.00 82.56 191 VAL A CA 1
ATOM 1519 C C . VAL A 1 191 ? 32.040 6.974 -22.287 1.00 82.56 191 VAL A C 1
ATOM 1521 O O . VAL A 1 191 ? 33.217 7.261 -22.075 1.00 82.56 191 VAL A O 1
ATOM 1524 N N . ARG A 1 192 ? 31.689 5.992 -23.126 1.00 84.69 192 ARG A N 1
ATOM 1525 C CA . ARG A 1 192 ? 32.661 5.159 -23.847 1.00 84.69 192 ARG A CA 1
ATOM 1526 C C . ARG A 1 192 ? 33.503 5.964 -24.842 1.00 84.69 192 ARG A C 1
ATOM 1528 O O . ARG A 1 192 ? 34.710 5.750 -24.923 1.00 84.69 192 ARG A O 1
ATOM 1535 N N . LYS A 1 193 ? 32.894 6.890 -25.591 1.00 85.88 193 LYS A N 1
ATOM 1536 C CA . LYS A 1 193 ? 33.598 7.760 -26.555 1.00 85.88 193 LYS A CA 1
ATOM 1537 C C . LYS A 1 193 ? 34.545 8.757 -25.888 1.00 85.88 193 LYS A C 1
ATOM 1539 O O . LYS A 1 193 ? 35.550 9.106 -26.495 1.00 85.88 193 LYS A O 1
ATOM 1544 N N . MET A 1 194 ? 34.271 9.173 -24.651 1.00 83.81 194 MET A N 1
ATOM 1545 C CA . MET A 1 194 ? 35.152 10.060 -23.875 1.00 83.81 194 MET A CA 1
ATOM 1546 C C . MET A 1 194 ? 36.452 9.389 -23.396 1.00 83.81 194 MET A C 1
ATOM 1548 O O . MET A 1 194 ? 37.213 10.001 -22.654 1.00 83.81 194 MET A O 1
ATOM 1552 N N . GLY A 1 195 ? 36.741 8.151 -23.812 1.00 69.56 195 GLY A N 1
ATOM 1553 C CA . GLY A 1 195 ? 38.048 7.540 -23.571 1.00 69.56 195 GLY A CA 1
ATOM 1554 C C . GLY A 1 195 ? 38.283 7.113 -22.123 1.00 69.56 195 GLY A C 1
ATOM 1555 O O . GLY A 1 195 ? 39.419 6.811 -21.767 1.00 69.56 195 GLY A O 1
ATOM 1556 N N . PHE A 1 196 ? 37.227 6.998 -21.308 1.00 59.59 196 PHE A N 1
ATOM 1557 C CA . PHE A 1 196 ? 37.255 6.162 -20.106 1.00 59.59 196 PHE A CA 1
ATOM 1558 C C . PHE A 1 196 ? 37.324 4.698 -20.551 1.00 59.59 196 PHE A C 1
ATOM 1560 O O . PHE A 1 196 ? 36.349 3.946 -20.497 1.00 59.59 196 PHE A O 1
ATOM 1567 N N . ALA A 1 197 ? 38.487 4.309 -21.075 1.00 54.78 197 ALA A N 1
ATOM 1568 C CA . ALA A 1 197 ? 38.832 2.922 -21.272 1.00 54.78 197 ALA A CA 1
ATOM 1569 C C . ALA A 1 197 ? 38.636 2.231 -19.925 1.00 54.78 197 ALA A C 1
ATOM 1571 O O . ALA A 1 197 ? 39.064 2.734 -18.885 1.00 54.78 197 ALA A O 1
ATOM 1572 N N . SER A 1 198 ? 37.943 1.100 -19.954 1.00 56.81 198 SER A N 1
ATOM 1573 C CA . SER A 1 198 ? 37.849 0.159 -18.849 1.00 56.81 198 SER A CA 1
ATOM 1574 C C . SER A 1 198 ? 39.259 -0.372 -18.592 1.00 56.81 198 SER A C 1
ATOM 1576 O O . SER A 1 198 ? 39.615 -1.445 -19.059 1.00 56.81 198 SER A O 1
ATOM 1578 N N . GLY A 1 199 ? 40.113 0.442 -17.972 1.00 48.75 199 GLY A N 1
ATOM 1579 C CA . GLY A 1 199 ? 41.445 0.034 -17.573 1.00 48.75 199 GLY A CA 1
ATOM 1580 C C . GLY A 1 199 ? 41.281 -1.135 -16.621 1.00 48.75 199 GLY A C 1
ATOM 1581 O O . GLY A 1 199 ? 40.524 -1.026 -15.655 1.00 48.75 199 GLY A O 1
ATOM 1582 N N . ASP A 1 200 ? 41.939 -2.247 -16.940 1.00 46.28 200 ASP A N 1
ATOM 1583 C CA . ASP A 1 200 ? 42.020 -3.428 -16.093 1.00 46.28 200 ASP A CA 1
ATOM 1584 C C . ASP A 1 200 ? 42.271 -3.002 -14.644 1.00 46.28 200 ASP A C 1
ATOM 1586 O O . ASP A 1 200 ? 43.348 -2.536 -14.269 1.00 46.28 200 ASP A O 1
ATOM 1590 N N . HIS A 1 201 ? 41.241 -3.133 -13.809 1.00 49.84 201 HIS A N 1
ATOM 1591 C CA . HIS A 1 201 ? 41.363 -2.960 -12.374 1.00 49.84 201 HIS A CA 1
ATOM 1592 C C . HIS A 1 201 ? 42.073 -4.188 -11.793 1.00 49.84 201 HIS A C 1
ATOM 1594 O O . HIS A 1 201 ? 41.464 -5.032 -11.141 1.00 49.84 201 HIS A O 1
ATOM 1600 N N . THR A 1 202 ? 43.394 -4.255 -11.948 1.00 45.81 202 THR A N 1
ATOM 1601 C CA . THR A 1 202 ? 44.233 -4.772 -10.866 1.00 45.81 202 THR A CA 1
ATOM 1602 C C . THR A 1 202 ? 44.250 -3.694 -9.784 1.00 45.81 202 THR A C 1
ATOM 1604 O O . THR A 1 202 ? 44.953 -2.689 -9.891 1.00 45.81 202 THR A O 1
ATOM 1607 N N . CYS A 1 203 ? 43.389 -3.838 -8.775 1.00 42.78 203 CYS A N 1
ATOM 1608 C CA . CYS A 1 203 ? 43.261 -2.878 -7.685 1.00 42.78 203 CYS A CA 1
ATOM 1609 C C . CYS A 1 203 ? 44.516 -2.882 -6.793 1.00 42.78 203 CYS A C 1
ATOM 1611 O O . CYS A 1 203 ? 44.647 -3.662 -5.854 1.00 42.78 203 CYS A O 1
ATOM 1613 N N . GLY A 1 204 ? 45.435 -1.965 -7.081 1.00 45.50 204 GLY A N 1
ATOM 1614 C CA . GLY A 1 204 ? 46.526 -1.549 -6.203 1.00 45.50 204 GLY A CA 1
ATOM 1615 C C . GLY A 1 204 ? 46.438 -0.052 -5.916 1.00 45.50 204 GLY A C 1
ATOM 1616 O O . GLY A 1 204 ? 47.404 0.667 -6.135 1.00 45.50 204 GLY A O 1
ATOM 1617 N N . PHE A 1 205 ? 45.271 0.447 -5.497 1.00 39.88 205 PHE A N 1
ATOM 1618 C CA . PHE A 1 205 ? 45.080 1.873 -5.224 1.00 39.88 205 PHE A CA 1
ATOM 1619 C C . PHE A 1 205 ? 45.228 2.149 -3.722 1.00 39.88 205 PHE A C 1
ATOM 1621 O O . PHE A 1 205 ? 44.307 1.921 -2.938 1.00 39.88 205 PHE A O 1
ATOM 1628 N N . LYS A 1 206 ? 46.412 2.622 -3.313 1.00 46.47 206 LYS A N 1
ATOM 1629 C CA . LYS A 1 206 ? 46.609 3.282 -2.016 1.00 46.47 206 LYS A CA 1
ATOM 1630 C C . LYS A 1 206 ? 46.077 4.709 -2.135 1.00 46.47 206 LYS A C 1
ATOM 1632 O O . LYS A 1 206 ? 46.635 5.508 -2.876 1.00 46.47 206 LYS A O 1
ATOM 1637 N N . ILE A 1 207 ? 45.004 5.014 -1.409 1.00 42.69 207 ILE A N 1
ATOM 1638 C CA . ILE A 1 207 ? 44.463 6.371 -1.307 1.00 42.69 207 ILE A CA 1
ATOM 1639 C C . ILE A 1 207 ? 45.341 7.154 -0.330 1.00 42.69 207 ILE A C 1
ATOM 1641 O O . ILE A 1 207 ? 45.323 6.890 0.871 1.00 42.69 207 ILE A O 1
ATOM 1645 N N . THR A 1 208 ? 46.101 8.117 -0.841 1.00 47.12 208 THR A N 1
ATOM 1646 C CA . THR A 1 208 ? 46.584 9.250 -0.048 1.00 47.12 208 THR A CA 1
ATOM 1647 C C . THR A 1 208 ? 45.525 10.340 -0.111 1.00 47.12 208 THR A C 1
ATOM 1649 O O . THR A 1 208 ? 45.196 10.835 -1.186 1.00 47.12 208 THR A O 1
ATOM 1652 N N . THR A 1 209 ? 44.954 10.672 1.041 1.00 46.22 209 THR A N 1
ATOM 1653 C CA . THR A 1 209 ? 43.998 11.763 1.222 1.00 46.22 209 THR A CA 1
ATOM 1654 C C . THR A 1 209 ? 44.694 13.108 1.035 1.00 46.22 209 THR A C 1
ATOM 1656 O O . THR A 1 209 ? 45.640 13.411 1.760 1.00 46.22 209 THR A O 1
ATOM 1659 N N . SER A 1 210 ? 44.201 13.927 0.111 1.00 46.94 210 SER A N 1
ATOM 1660 C CA . SER A 1 210 ? 44.416 15.372 0.141 1.00 46.94 210 SER A CA 1
ATOM 1661 C C . SER A 1 210 ? 43.087 16.073 -0.094 1.00 46.94 210 SER A C 1
ATOM 1663 O O . SER A 1 210 ? 42.369 15.761 -1.047 1.00 46.94 210 SER A O 1
ATOM 1665 N N . ASP A 1 211 ? 42.784 16.982 0.821 1.00 49.75 211 ASP A N 1
ATOM 1666 C CA . ASP A 1 211 ? 41.591 17.812 0.898 1.00 49.75 211 ASP A CA 1
ATOM 1667 C C . ASP A 1 211 ? 41.375 18.672 -0.354 1.00 49.75 211 ASP A C 1
ATOM 1669 O O . ASP A 1 211 ? 42.332 19.147 -0.965 1.00 49.75 211 ASP A O 1
ATOM 1673 N N . GLY A 1 212 ? 40.107 18.942 -0.689 1.00 49.34 212 GLY A N 1
ATOM 1674 C CA . GLY A 1 212 ? 39.772 20.053 -1.581 1.00 49.34 212 GLY A CA 1
ATOM 1675 C C . GLY A 1 212 ? 38.557 19.856 -2.485 1.00 49.34 212 GLY A C 1
ATOM 1676 O O . GLY A 1 212 ? 38.694 19.450 -3.629 1.00 49.34 212 GLY A O 1
ATOM 1677 N N . SER A 1 213 ? 37.394 20.287 -1.982 1.00 49.94 213 SER A N 1
ATOM 1678 C CA . SER A 1 213 ? 36.362 21.069 -2.697 1.00 49.94 213 SER A CA 1
ATOM 1679 C C . SER A 1 213 ? 35.782 20.581 -4.042 1.00 49.94 213 SER A C 1
ATOM 1681 O O . SER A 1 213 ? 36.413 20.678 -5.087 1.00 49.94 213 SER A O 1
ATOM 1683 N N . GLY A 1 214 ? 34.468 20.298 -4.022 1.00 51.12 214 GLY A N 1
ATOM 1684 C CA . GLY A 1 214 ? 33.561 20.677 -5.119 1.00 51.12 214 GLY A CA 1
ATOM 1685 C C . GLY A 1 214 ? 32.978 19.553 -5.980 1.00 51.12 214 GLY A C 1
ATOM 1686 O O . GLY A 1 214 ? 33.132 19.581 -7.196 1.00 51.12 214 GLY A O 1
ATOM 1687 N N . ALA A 1 215 ? 32.253 18.598 -5.390 1.00 44.59 215 ALA A N 1
ATOM 1688 C CA . ALA A 1 215 ? 31.400 17.699 -6.173 1.00 44.59 215 ALA A CA 1
ATOM 1689 C C . ALA A 1 215 ? 30.053 18.386 -6.505 1.00 44.59 215 ALA A C 1
ATOM 1691 O O . ALA A 1 215 ? 29.418 18.925 -5.595 1.00 44.59 215 ALA A O 1
ATOM 1692 N N . PRO A 1 216 ? 29.590 18.380 -7.771 1.00 46.69 216 PRO A N 1
ATOM 1693 C CA . PRO A 1 216 ? 28.291 18.936 -8.138 1.00 46.69 216 PRO A CA 1
ATOM 1694 C C . PRO A 1 216 ? 27.140 18.095 -7.570 1.00 46.69 216 PRO A C 1
ATOM 1696 O O . PRO A 1 216 ? 27.210 16.865 -7.519 1.00 46.69 216 PRO A O 1
ATOM 1699 N N . ALA A 1 217 ? 26.072 18.776 -7.149 1.00 42.81 217 ALA A N 1
ATOM 1700 C CA . ALA A 1 217 ? 24.899 18.152 -6.549 1.00 42.81 217 ALA A CA 1
ATOM 1701 C C . ALA A 1 217 ? 24.212 17.169 -7.525 1.00 42.81 217 ALA A C 1
ATOM 1703 O O . ALA A 1 217 ? 24.046 17.489 -8.706 1.00 42.81 217 ALA A O 1
ATOM 1704 N N . PRO A 1 218 ? 23.784 15.981 -7.058 1.00 47.75 218 PRO A N 1
ATOM 1705 C CA . PRO A 1 218 ? 23.042 15.040 -7.885 1.00 47.75 218 PRO A CA 1
ATOM 1706 C C . PRO A 1 218 ? 21.673 15.615 -8.272 1.00 47.75 218 PRO A C 1
ATOM 1708 O O . PRO A 1 218 ? 20.936 16.135 -7.437 1.00 47.75 218 PRO A O 1
ATOM 1711 N N . VAL A 1 219 ? 21.323 15.488 -9.553 1.00 49.34 219 VAL A N 1
ATOM 1712 C CA . VAL A 1 219 ? 20.016 15.892 -10.090 1.00 49.34 219 VAL A CA 1
ATOM 1713 C C . VAL A 1 219 ? 18.910 15.023 -9.465 1.00 49.34 219 VAL A C 1
ATOM 1715 O O . VAL A 1 219 ? 19.025 13.791 -9.503 1.00 49.34 219 VAL A O 1
ATOM 1718 N N . PRO A 1 220 ? 17.825 15.610 -8.924 1.00 40.00 220 PRO A N 1
ATOM 1719 C CA . PRO A 1 220 ? 16.732 14.844 -8.338 1.00 40.00 220 PRO A CA 1
ATOM 1720 C C . PRO A 1 220 ? 15.995 14.040 -9.417 1.00 40.00 220 PRO A C 1
ATOM 1722 O O . PRO A 1 220 ? 15.463 14.585 -10.386 1.00 40.00 220 PRO A O 1
ATOM 1725 N N . LYS A 1 221 ? 15.948 12.716 -9.245 1.00 44.31 221 LYS A N 1
ATOM 1726 C CA . LYS A 1 221 ? 15.112 11.828 -10.060 1.00 44.31 221 LYS A CA 1
ATOM 1727 C C . LYS A 1 221 ? 13.683 11.904 -9.528 1.00 44.31 221 LYS A C 1
ATOM 1729 O O . LYS A 1 221 ? 13.434 11.468 -8.410 1.00 44.31 221 LYS A O 1
ATOM 1734 N N . ARG A 1 222 ? 12.740 12.425 -10.322 1.00 34.41 222 ARG A N 1
ATOM 1735 C CA . ARG A 1 222 ? 11.311 12.320 -9.986 1.00 34.41 222 ARG A CA 1
ATOM 1736 C C . ARG A 1 222 ? 10.884 10.844 -10.012 1.00 34.41 222 ARG A C 1
ATOM 1738 O O . ARG A 1 222 ? 11.168 10.164 -11.005 1.00 34.41 222 ARG A O 1
ATOM 1745 N N . PRO A 1 223 ? 10.208 10.328 -8.974 1.00 38.12 223 PRO A N 1
ATOM 1746 C CA . PRO A 1 223 ? 9.642 8.990 -9.012 1.00 38.12 223 PRO A CA 1
ATOM 1747 C C . PRO A 1 223 ? 8.504 8.924 -10.045 1.00 38.12 223 PRO A C 1
ATOM 1749 O O . PRO A 1 223 ? 7.578 9.728 -10.049 1.00 38.12 223 PRO A O 1
ATOM 1752 N N . LEU A 1 224 ? 8.579 7.942 -10.948 1.00 39.00 224 LEU A N 1
ATOM 1753 C CA . LEU A 1 224 ? 7.637 7.745 -12.063 1.00 39.00 224 LEU A CA 1
ATOM 1754 C C . LEU A 1 224 ? 6.202 7.371 -11.626 1.00 39.00 224 LEU A C 1
ATOM 1756 O O . LEU A 1 224 ? 5.342 7.158 -12.478 1.00 39.00 224 LEU A O 1
ATOM 1760 N N . CYS A 1 225 ? 5.943 7.201 -10.327 1.00 39.44 225 CYS A N 1
ATOM 1761 C CA . CYS A 1 225 ? 4.658 6.711 -9.831 1.00 39.44 225 CYS A CA 1
ATOM 1762 C C . CYS A 1 225 ? 3.566 7.780 -9.718 1.00 39.44 225 CYS A C 1
ATOM 1764 O O . CYS A 1 225 ? 2.401 7.396 -9.636 1.00 39.44 225 CYS A O 1
ATOM 1766 N N . ASP A 1 226 ? 3.911 9.065 -9.805 1.00 36.72 226 ASP A N 1
ATOM 1767 C CA . ASP A 1 226 ? 2.960 10.157 -9.544 1.00 36.72 226 ASP A CA 1
ATOM 1768 C C . ASP A 1 226 ? 2.303 10.712 -10.822 1.00 36.72 226 ASP A C 1
ATOM 1770 O O . ASP A 1 226 ? 1.526 11.654 -10.770 1.00 36.72 226 ASP A O 1
ATOM 1774 N N . VAL A 1 227 ? 2.569 10.106 -11.987 1.00 40.84 227 VAL A N 1
ATOM 1775 C CA . VAL A 1 227 ? 2.018 10.542 -13.292 1.00 40.84 227 VAL A CA 1
ATOM 1776 C C . VAL A 1 227 ? 0.722 9.792 -13.664 1.00 40.84 227 VAL A C 1
ATOM 1778 O O . VAL A 1 227 ? 0.222 9.920 -14.773 1.00 40.84 227 VAL A O 1
ATOM 1781 N N . LEU A 1 228 ? 0.161 8.969 -12.769 1.00 40.53 228 LEU A N 1
ATOM 1782 C CA . LEU A 1 228 ? -0.984 8.094 -13.088 1.00 40.53 228 LEU A CA 1
ATOM 1783 C C . LEU A 1 228 ? -2.254 8.374 -12.267 1.00 40.53 228 LEU A C 1
ATOM 1785 O O . LEU A 1 228 ? -3.081 7.476 -12.104 1.00 40.53 228 LEU A O 1
ATOM 1789 N N . THR A 1 229 ? -2.432 9.595 -11.765 1.00 36.03 229 THR A N 1
ATOM 1790 C CA . THR A 1 229 ? -3.702 10.039 -11.168 1.00 36.03 229 THR A CA 1
ATOM 1791 C C . THR A 1 229 ? -4.137 11.377 -11.747 1.00 36.03 229 THR A C 1
ATOM 1793 O O . THR A 1 229 ? -3.992 12.403 -11.092 1.00 36.03 229 THR A O 1
ATOM 1796 N N . GLU A 1 230 ? -4.681 11.331 -12.959 1.00 31.50 230 GLU A N 1
ATOM 1797 C CA . GLU A 1 230 ? -5.699 12.263 -13.459 1.00 31.50 230 GLU A CA 1
ATOM 1798 C C . GLU A 1 230 ? -6.783 11.450 -14.175 1.00 31.50 230 GLU A C 1
ATOM 1800 O O . GLU A 1 230 ? -6.415 10.471 -14.872 1.00 31.50 230 GLU A O 1
#

Radius of gyration: 21.89 Å; chains: 1; bounding box: 66×40×48 Å

InterPro domains:
  IPR002893 Zinc finger, MYND-type [PS50865] (125-170)

Organism: NCBI:txid36881

Sequence (230 aa):
MIDETLLKVAKEEHADDVLRTPEELTKEAFLARPPALGLTLEDMNDVRAAASTLEPRFEASVFRQLRLRMLRMMIPCDGASTVTQLADRLNAELVLAGVTAPTGWYHFNKRCYGIRRIGLRACCAHGCLRAESPEDAGKHFLKCVGWTYAQYCSKVCQRRDWKTSHTHVCRNAKEHMQKHDEYTKIMYDSVRKMGFASGDHTCGFKITTSDGSGAPAPVPKRPLCDVLTE